Protein AF-A0A5J4VNR4-F1 (afdb_monomer_lite)

InterPro domains:
  IPR035938 Hemerythrin-like superfamily [G3DSA:1.20.120.50] (24-155)
  IPR035938 Hemerythrin-like superfamily [SSF47188] (28-152)

Organism: NCBI:txid222440

Sequence (228 aa):
MQGLSARSQKLIELLPVDENEKEMQMMPSMRTNYGKMDQMREHILDSGQDLIDAIKQHVERQQLVQAFQQIINITYHTFQEEEKEMDSKNYETEKKDAHKEQHLLLRQRLTSLGDHLRGVKGQSEAVKSVVKKILSKLFSKHFIDDDVAFAEEILEKIKKENLSKKENIIKQKRRDSIQVKDGDKKIPSLKGGHKQQQKGSDPKSGQQSSNKHIDSNENDNGEEKDGQ

Secondary structure (DSSP, 8-state):
--HHHHHHHHHHTTS---TTS-SS---GGG--S-HHHHHHHHHHHHHHHHHHHHHHTT--HHHHHHHHHHHHHHHHHHHHHHHHHHHHTT--HHHHHHHHHHHHHHHHHHHHHHHHHHSSSS--HHHHHHHHHHHHHHTHHHHHHHHHHHHHHHHHHHHHHHHHHHHHHHHHHHHHHHHTTSS---PPPP--------------------------------------

pLDDT: mean 74.96, std 22.15, range [29.41, 97.19]

Structure (mmCIF, N/CA/C/O backbone):
data_AF-A0A5J4VNR4-F1
#
_entry.id   AF-A0A5J4VNR4-F1
#
loop_
_atom_site.group_PDB
_atom_site.id
_atom_site.type_symbol
_atom_site.label_atom_id
_atom_site.label_alt_id
_atom_site.label_comp_id
_atom_site.label_asym_id
_atom_site.label_entity_id
_atom_site.label_seq_id
_atom_site.pdbx_PDB_ins_code
_atom_site.Cartn_x
_atom_site.Cartn_y
_atom_site.Cartn_z
_atom_site.occupancy
_atom_site.B_iso_or_equiv
_atom_site.auth_seq_id
_atom_site.auth_comp_id
_atom_site.auth_asym_id
_atom_site.auth_atom_id
_atom_site.pdbx_PDB_model_num
ATOM 1 N N . MET A 1 1 ? 11.157 -32.076 18.771 1.00 48.22 1 MET A N 1
ATOM 2 C CA . MET A 1 1 ? 11.739 -30.759 18.411 1.00 48.22 1 MET A CA 1
ATOM 3 C C . MET A 1 1 ? 10.744 -29.580 18.445 1.00 48.22 1 MET A C 1
ATOM 5 O O . MET A 1 1 ? 11.152 -28.471 18.142 1.00 48.22 1 MET A O 1
ATOM 9 N N . GLN A 1 2 ? 9.478 -29.738 18.867 1.00 52.28 2 GLN A N 1
ATOM 10 C CA . GLN A 1 2 ? 8.493 -28.631 18.875 1.00 52.28 2 GLN A CA 1
ATOM 11 C C . GLN A 1 2 ? 8.565 -27.693 20.104 1.00 52.28 2 GLN A C 1
ATOM 13 O O . GLN A 1 2 ? 8.029 -26.592 20.065 1.00 52.28 2 GLN A O 1
ATOM 18 N N . GLY A 1 3 ? 9.258 -28.075 21.185 1.00 54.25 3 GLY A N 1
ATOM 19 C CA . GLY A 1 3 ? 9.288 -27.291 22.434 1.00 54.25 3 GLY A CA 1
ATOM 20 C C . GLY A 1 3 ? 10.245 -26.090 22.454 1.00 54.25 3 GLY A C 1
ATOM 21 O O . GLY A 1 3 ? 10.060 -25.178 23.253 1.00 54.25 3 GLY A O 1
ATOM 22 N N . LEU A 1 4 ? 11.258 -26.061 21.580 1.00 50.62 4 LEU A N 1
ATOM 23 C CA . LEU A 1 4 ? 12.243 -24.968 21.543 1.00 50.62 4 LEU A CA 1
ATOM 24 C C . LEU A 1 4 ? 11.686 -23.705 20.866 1.00 50.62 4 LEU A C 1
ATOM 26 O O . LEU A 1 4 ? 11.959 -22.602 21.329 1.00 50.62 4 LEU A O 1
ATOM 30 N N . SER A 1 5 ? 10.849 -23.868 19.836 1.00 61.56 5 SER A N 1
ATOM 31 C CA . SER A 1 5 ? 10.235 -22.756 19.090 1.00 61.56 5 SER A CA 1
ATOM 32 C C . SER A 1 5 ? 9.176 -22.004 19.910 1.00 61.56 5 SER A C 1
ATOM 34 O O . SER A 1 5 ? 9.135 -20.777 19.900 1.00 61.56 5 SER A O 1
ATOM 36 N N . ALA A 1 6 ? 8.372 -22.718 20.706 1.00 58.91 6 ALA A N 1
ATOM 37 C CA . ALA A 1 6 ? 7.407 -22.084 21.607 1.00 58.91 6 ALA A CA 1
ATOM 38 C C . ALA A 1 6 ? 8.101 -21.320 22.751 1.00 58.91 6 ALA A C 1
ATOM 40 O O . ALA A 1 6 ? 7.652 -20.255 23.173 1.00 58.91 6 ALA A O 1
ATOM 41 N N . ARG A 1 7 ? 9.238 -21.838 23.239 1.00 57.12 7 ARG A N 1
ATOM 42 C CA . ARG A 1 7 ? 10.033 -21.183 24.284 1.00 57.12 7 ARG A CA 1
ATOM 43 C C . ARG A 1 7 ? 10.730 -19.922 23.770 1.00 57.12 7 ARG A C 1
ATOM 45 O O . ARG A 1 7 ? 10.797 -18.949 24.512 1.00 57.12 7 ARG A O 1
ATOM 52 N N . SER A 1 8 ? 11.201 -19.913 22.518 1.00 61.41 8 SER A N 1
ATOM 53 C CA . SER A 1 8 ? 11.793 -18.716 21.908 1.00 61.41 8 SER A CA 1
ATOM 54 C C . SER A 1 8 ? 10.756 -17.620 21.656 1.00 61.41 8 SER A C 1
ATOM 56 O O . SER A 1 8 ? 11.053 -16.456 21.889 1.00 61.41 8 SER A O 1
ATOM 58 N N . GLN A 1 9 ? 9.525 -17.970 21.263 1.00 61.06 9 GLN A N 1
ATOM 59 C CA . GLN A 1 9 ? 8.429 -16.998 21.129 1.00 61.06 9 GLN A CA 1
ATOM 60 C C . GLN A 1 9 ? 8.086 -16.341 22.470 1.00 61.06 9 GLN A C 1
ATOM 62 O O . GLN A 1 9 ? 7.987 -15.122 22.550 1.00 61.06 9 GLN A O 1
ATOM 67 N N . LYS A 1 10 ? 8.021 -17.134 23.545 1.00 64.56 10 LYS A N 1
ATOM 68 C CA . LYS A 1 10 ? 7.769 -16.621 24.898 1.00 64.56 10 LYS A CA 1
ATOM 69 C C . LYS A 1 10 ? 8.900 -15.730 25.431 1.00 64.56 10 LYS A C 1
ATOM 71 O O . LYS A 1 10 ? 8.656 -14.865 26.256 1.00 64.56 10 LYS A O 1
ATOM 76 N N . LEU A 1 11 ? 10.135 -15.935 24.967 1.00 59.25 11 LEU A N 1
ATOM 77 C CA . LEU A 1 11 ? 11.283 -15.069 25.270 1.00 59.25 11 LEU A CA 1
ATOM 78 C C . LEU A 1 11 ? 11.216 -13.729 24.525 1.00 59.25 11 LEU A C 1
ATOM 80 O O . LEU A 1 11 ? 11.602 -12.717 25.097 1.00 59.25 11 LEU A O 1
ATOM 84 N N . ILE A 1 12 ? 10.691 -13.712 23.296 1.00 62.56 12 ILE A N 1
ATOM 85 C CA . ILE A 1 12 ? 10.431 -12.473 22.544 1.00 62.56 12 ILE A CA 1
ATOM 86 C C . ILE A 1 12 ? 9.328 -11.652 23.229 1.00 62.56 12 ILE A C 1
ATOM 88 O O . ILE A 1 12 ? 9.455 -10.441 23.338 1.00 62.56 12 ILE A O 1
ATOM 92 N N . GLU A 1 13 ? 8.290 -12.303 23.761 1.00 59.47 13 GLU A N 1
ATOM 93 C CA . GLU A 1 13 ? 7.220 -11.642 24.533 1.00 59.47 13 GLU A CA 1
ATOM 94 C C . GLU A 1 13 ? 7.691 -11.053 25.878 1.00 59.47 13 GLU A C 1
ATOM 96 O O . GLU A 1 13 ? 6.995 -10.222 26.454 1.00 59.47 13 GLU A O 1
ATOM 101 N N . LEU A 1 14 ? 8.848 -11.492 26.390 1.00 65.56 14 LEU A N 1
ATOM 102 C CA . LEU A 1 14 ? 9.455 -11.007 27.637 1.00 65.56 14 LEU A CA 1
ATOM 103 C C . LEU A 1 14 ? 10.490 -9.901 27.411 1.00 65.56 14 LEU A C 1
ATOM 105 O O . LEU A 1 14 ? 11.036 -9.377 28.386 1.00 65.56 14 LEU A O 1
ATOM 109 N N . LEU A 1 15 ? 10.790 -9.560 26.155 1.00 63.03 15 LEU A N 1
ATOM 110 C CA . LEU A 1 15 ? 11.576 -8.369 25.878 1.00 63.03 15 LEU A CA 1
ATOM 111 C C . LEU A 1 15 ? 10.739 -7.147 26.274 1.00 63.03 15 LEU A C 1
ATOM 113 O O . LEU A 1 15 ? 9.538 -7.128 25.992 1.00 63.03 15 LEU A O 1
ATOM 117 N N . PRO A 1 16 ? 11.337 -6.142 26.937 1.00 53.03 16 PRO A N 1
ATOM 118 C CA . PRO A 1 16 ? 10.655 -4.878 27.152 1.00 53.03 16 PRO A CA 1
ATOM 119 C C . PRO A 1 16 ? 10.237 -4.352 25.779 1.00 53.03 16 PRO A C 1
ATOM 121 O O . PRO A 1 16 ? 11.088 -4.070 24.937 1.00 53.03 16 PRO A O 1
ATOM 124 N N . VAL A 1 17 ? 8.927 -4.314 25.534 1.00 57.44 17 VAL A N 1
ATOM 125 C CA . VAL A 1 17 ? 8.375 -3.717 24.323 1.00 57.44 17 VAL A CA 1
ATOM 126 C C . VAL A 1 17 ? 8.648 -2.233 24.462 1.00 57.44 17 VAL A C 1
ATOM 128 O O . VAL A 1 17 ? 8.090 -1.587 25.347 1.00 57.44 17 VAL A O 1
ATOM 131 N N . ASP A 1 18 ? 9.563 -1.720 23.649 1.00 58.09 18 ASP A N 1
ATOM 132 C CA . ASP A 1 18 ? 9.794 -0.288 23.585 1.00 58.09 18 ASP A CA 1
ATOM 133 C C . ASP A 1 18 ? 8.506 0.331 23.031 1.00 58.09 18 ASP A C 1
ATOM 135 O O . ASP A 1 18 ? 8.156 0.134 21.868 1.00 58.09 18 ASP A O 1
ATOM 139 N N . GLU A 1 19 ? 7.729 1.009 23.882 1.00 58.09 19 GLU A N 1
ATOM 140 C CA . GLU A 1 19 ? 6.441 1.600 23.486 1.00 58.09 19 GLU A CA 1
ATOM 141 C C . GLU A 1 19 ? 6.602 2.630 22.352 1.00 58.09 19 GLU A C 1
ATOM 143 O O . GLU A 1 19 ? 5.632 2.931 21.645 1.00 58.09 19 GLU A O 1
ATOM 148 N N . ASN A 1 20 ? 7.840 3.100 22.150 1.00 61.06 20 ASN A N 1
ATOM 149 C CA . ASN A 1 20 ? 8.262 4.029 21.108 1.00 61.06 20 ASN A CA 1
ATOM 150 C C . ASN A 1 20 ? 8.632 3.354 19.775 1.00 61.06 20 ASN A C 1
ATOM 152 O O . ASN A 1 20 ? 8.928 4.059 18.806 1.00 61.06 20 ASN A O 1
ATOM 156 N N . GLU A 1 21 ? 8.648 2.021 19.687 1.00 71.69 21 GLU A N 1
ATOM 157 C CA . GLU A 1 21 ? 8.947 1.339 18.429 1.00 71.69 21 GLU A CA 1
ATOM 158 C C . GLU A 1 21 ? 7.774 1.495 17.447 1.00 71.69 21 GLU A C 1
ATOM 160 O O . GLU A 1 21 ? 6.613 1.203 17.762 1.00 71.69 21 GLU A O 1
ATOM 165 N N . LYS A 1 22 ? 8.080 1.965 16.229 1.00 82.44 22 LYS A N 1
ATOM 166 C CA . LYS A 1 22 ? 7.099 2.026 15.141 1.00 82.44 22 LYS A CA 1
ATOM 167 C C . LYS A 1 22 ? 6.642 0.608 14.800 1.00 82.44 22 LYS A C 1
ATOM 169 O O . LYS A 1 22 ? 7.439 -0.231 14.385 1.00 82.44 22 LYS A O 1
ATOM 174 N N . GLU A 1 23 ? 5.342 0.359 14.928 1.00 85.69 23 GLU A N 1
ATOM 175 C CA . GLU A 1 23 ? 4.720 -0.926 14.590 1.00 85.69 23 GLU A CA 1
ATOM 176 C C . GLU A 1 23 ? 4.576 -1.103 13.071 1.00 85.69 23 GLU A C 1
ATOM 178 O O . GLU A 1 23 ? 4.556 -2.229 12.570 1.00 85.69 23 GLU A O 1
ATOM 183 N N . MET A 1 24 ? 4.490 0.007 12.335 1.00 91.12 24 MET A N 1
ATOM 184 C CA . MET A 1 24 ? 4.484 0.062 10.880 1.00 91.12 24 MET A CA 1
ATOM 185 C C . MET A 1 24 ? 5.631 0.941 10.399 1.00 91.12 24 MET A C 1
ATOM 187 O O . MET A 1 24 ? 5.622 2.159 10.545 1.00 91.12 24 MET A O 1
ATOM 191 N N . GLN A 1 25 ? 6.635 0.304 9.809 1.00 91.44 25 GLN A N 1
ATOM 192 C CA . GLN A 1 25 ? 7.758 0.986 9.184 1.00 91.44 25 GLN A CA 1
ATOM 193 C C . GLN A 1 25 ? 8.276 0.179 8.002 1.00 91.44 25 GLN A C 1
ATOM 195 O O . GLN A 1 25 ? 8.169 -1.050 7.964 1.00 91.44 25 GLN A O 1
ATOM 200 N N . MET A 1 26 ? 8.836 0.884 7.024 1.00 91.88 26 MET A N 1
ATOM 201 C CA . MET A 1 26 ? 9.389 0.258 5.833 1.00 91.88 26 MET A CA 1
ATOM 202 C C . MET A 1 26 ? 10.649 -0.536 6.187 1.00 91.88 26 MET A C 1
ATOM 204 O O . MET A 1 26 ? 11.684 0.036 6.535 1.00 91.88 26 MET A O 1
ATOM 208 N N . MET A 1 27 ? 10.572 -1.860 6.056 1.00 90.69 27 MET A N 1
ATOM 209 C CA . MET A 1 27 ? 11.696 -2.755 6.330 1.00 90.69 27 MET A CA 1
ATOM 210 C C . MET A 1 27 ? 12.660 -2.820 5.137 1.00 90.69 27 MET A C 1
ATOM 212 O O . MET A 1 27 ? 12.225 -2.692 3.992 1.00 90.69 27 MET A O 1
ATOM 216 N N . PRO A 1 28 ? 13.958 -3.112 5.352 1.00 90.44 28 PRO A N 1
ATOM 217 C CA . PRO A 1 28 ? 14.909 -3.298 4.254 1.00 90.44 28 PRO A CA 1
ATOM 218 C C . PRO A 1 28 ? 14.474 -4.360 3.235 1.00 90.44 28 PRO A C 1
ATOM 220 O O . PRO A 1 28 ? 14.682 -4.178 2.043 1.00 90.44 28 PRO A O 1
ATOM 223 N N . SER A 1 29 ? 13.818 -5.433 3.685 1.00 90.12 29 SER A N 1
ATOM 224 C CA . SER A 1 29 ? 13.315 -6.511 2.822 1.00 90.12 29 SER A CA 1
ATOM 225 C C . SER A 1 29 ? 12.125 -6.118 1.943 1.00 90.12 29 SER A C 1
ATOM 227 O O . SER A 1 29 ? 11.786 -6.858 1.033 1.00 90.12 29 SER A O 1
ATOM 229 N N . MET A 1 30 ? 11.472 -4.988 2.227 1.00 91.56 30 MET A N 1
ATOM 230 C CA . MET A 1 30 ? 10.366 -4.454 1.422 1.00 91.56 30 MET A CA 1
ATOM 231 C C . MET A 1 30 ? 10.865 -3.469 0.356 1.00 91.56 30 MET A C 1
ATOM 233 O O . MET A 1 30 ? 10.103 -3.054 -0.516 1.00 91.56 30 MET A O 1
ATOM 237 N N . ARG A 1 31 ? 12.138 -3.053 0.422 1.00 93.12 31 ARG A N 1
ATOM 238 C CA . ARG A 1 31 ? 12.718 -2.082 -0.510 1.00 93.12 31 ARG A CA 1
ATOM 239 C C . ARG A 1 31 ? 12.893 -2.715 -1.879 1.00 93.12 31 ARG A C 1
ATOM 241 O O . ARG A 1 31 ? 13.567 -3.728 -2.030 1.00 93.12 31 ARG A O 1
ATOM 248 N N . THR A 1 32 ? 12.344 -2.054 -2.886 1.00 89.88 32 THR A N 1
ATOM 249 C CA . THR A 1 32 ? 12.429 -2.503 -4.281 1.00 89.88 32 THR A CA 1
ATOM 250 C C . THR A 1 32 ? 13.641 -1.936 -5.012 1.00 89.88 32 THR A C 1
ATOM 252 O O . THR A 1 32 ? 13.943 -2.349 -6.129 1.00 89.88 32 THR A O 1
ATOM 255 N N . ASN A 1 33 ? 14.331 -0.957 -4.411 1.00 88.00 33 ASN A N 1
ATOM 256 C CA . ASN A 1 33 ? 15.315 -0.099 -5.081 1.00 88.00 33 ASN A CA 1
ATOM 257 C C . ASN A 1 33 ? 14.724 0.694 -6.257 1.00 88.00 33 ASN A C 1
ATOM 259 O O . ASN A 1 33 ? 15.461 1.291 -7.050 1.00 88.00 33 ASN A O 1
ATOM 263 N N . TYR A 1 34 ? 13.396 0.731 -6.359 1.00 89.25 34 TYR A N 1
ATOM 264 C CA . TYR A 1 34 ? 12.672 1.569 -7.286 1.00 89.25 34 TYR A CA 1
ATOM 265 C C . TYR A 1 34 ? 12.029 2.716 -6.506 1.00 89.25 34 TYR A C 1
ATOM 267 O O . TYR A 1 34 ? 10.948 2.594 -5.936 1.00 89.25 34 TYR A O 1
ATOM 275 N N . GLY A 1 35 ? 12.743 3.848 -6.456 1.00 89.19 35 GLY A N 1
ATOM 276 C CA . GLY A 1 35 ? 12.469 4.935 -5.508 1.00 89.19 35 GLY A CA 1
ATOM 277 C C . GLY A 1 35 ? 11.031 5.458 -5.528 1.00 89.19 35 GLY A C 1
ATOM 278 O O . GLY A 1 35 ? 10.486 5.750 -4.471 1.00 89.19 35 GLY A O 1
ATOM 279 N N . LYS A 1 36 ? 10.390 5.507 -6.702 1.00 89.62 36 LYS A N 1
ATOM 280 C CA . LYS A 1 36 ? 8.985 5.918 -6.828 1.00 89.62 36 LYS A CA 1
ATOM 281 C C . LYS A 1 36 ? 8.045 4.983 -6.050 1.00 89.62 36 LYS A C 1
ATOM 283 O O . LYS A 1 36 ? 7.215 5.462 -5.287 1.00 89.62 36 LYS A O 1
ATOM 288 N N . MET A 1 37 ? 8.197 3.666 -6.205 1.00 89.88 37 MET A N 1
ATOM 289 C CA . MET A 1 37 ? 7.385 2.676 -5.482 1.00 89.88 37 MET A CA 1
ATOM 290 C C . MET A 1 37 ? 7.709 2.652 -3.989 1.00 89.88 37 MET A C 1
ATOM 292 O O . MET A 1 37 ? 6.807 2.549 -3.162 1.00 89.88 37 MET A O 1
ATOM 296 N N . ASP A 1 38 ? 8.985 2.773 -3.624 1.00 93.94 38 ASP A N 1
ATOM 297 C CA . ASP A 1 38 ? 9.389 2.815 -2.216 1.00 93.94 38 ASP A CA 1
ATOM 298 C C . ASP A 1 38 ? 8.751 4.010 -1.485 1.00 93.94 38 ASP A C 1
ATOM 300 O O . ASP A 1 38 ? 8.183 3.816 -0.414 1.00 9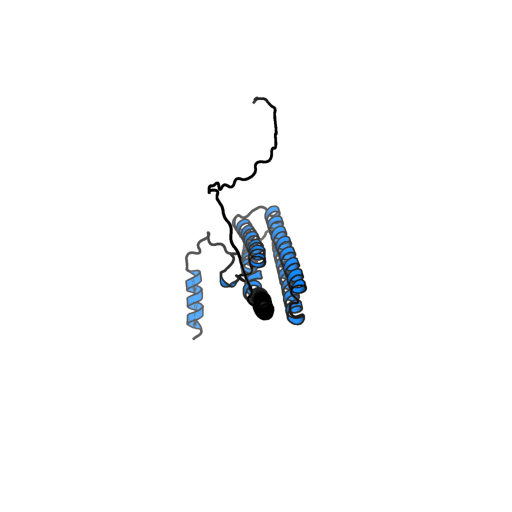3.94 38 ASP A O 1
ATOM 304 N N . GLN A 1 39 ? 8.749 5.202 -2.093 1.00 94.25 39 GLN A N 1
ATOM 305 C CA . GLN A 1 39 ? 8.127 6.409 -1.527 1.00 94.25 39 GLN A CA 1
ATOM 306 C C . GLN A 1 39 ? 6.614 6.257 -1.326 1.00 94.25 39 GLN A C 1
ATOM 308 O O . GLN A 1 39 ? 6.069 6.615 -0.284 1.00 94.25 39 GLN A O 1
ATOM 313 N N . MET A 1 40 ? 5.913 5.712 -2.322 1.00 93.56 40 MET A N 1
ATOM 314 C CA . MET A 1 40 ? 4.458 5.551 -2.250 1.00 93.56 40 MET A CA 1
ATOM 315 C C . MET A 1 40 ? 4.036 4.536 -1.182 1.00 93.56 40 MET A C 1
ATOM 317 O O . MET A 1 40 ? 2.984 4.687 -0.558 1.00 93.56 40 MET A O 1
ATOM 321 N N . ARG A 1 41 ? 4.865 3.516 -0.950 1.00 94.19 41 ARG A N 1
ATOM 322 C CA . ARG A 1 41 ? 4.632 2.489 0.068 1.00 94.19 41 ARG A CA 1
ATOM 323 C C . ARG A 1 41 ? 5.042 2.946 1.463 1.00 94.19 41 ARG A C 1
ATOM 325 O O . ARG A 1 41 ? 4.340 2.624 2.417 1.00 94.19 41 ARG A O 1
ATOM 332 N N . GLU A 1 42 ? 6.098 3.750 1.592 1.00 95.31 42 GLU A N 1
ATOM 333 C CA . GLU A 1 42 ? 6.404 4.459 2.843 1.00 95.31 42 GLU A CA 1
ATOM 334 C C . GLU A 1 42 ? 5.208 5.288 3.302 1.00 95.31 42 GLU A C 1
ATOM 336 O O . GLU A 1 42 ? 4.791 5.163 4.446 1.00 95.31 42 GLU A O 1
ATOM 341 N N . HIS A 1 43 ? 4.573 6.018 2.385 1.00 95.31 43 HIS A N 1
ATOM 342 C CA . HIS A 1 43 ? 3.409 6.836 2.710 1.00 95.31 43 HIS A CA 1
ATOM 343 C C . HIS A 1 43 ? 2.205 6.017 3.223 1.00 95.31 43 HIS A C 1
ATOM 345 O O . HIS A 1 43 ? 1.467 6.481 4.092 1.00 95.31 43 HIS A O 1
ATOM 351 N N . ILE A 1 44 ? 2.012 4.780 2.736 1.00 95.50 44 ILE A N 1
ATOM 352 C CA . ILE A 1 44 ? 1.015 3.851 3.303 1.00 95.50 44 ILE A CA 1
ATOM 353 C C . ILE A 1 44 ? 1.386 3.488 4.744 1.00 95.50 44 ILE A C 1
ATOM 355 O O . ILE A 1 44 ? 0.521 3.489 5.621 1.00 95.50 44 ILE A O 1
ATOM 359 N N . LEU A 1 45 ? 2.654 3.146 4.984 1.00 95.38 45 LEU A N 1
ATOM 360 C CA . LEU A 1 45 ? 3.126 2.696 6.293 1.00 95.38 45 LEU A CA 1
ATOM 361 C C . LEU A 1 45 ? 3.118 3.825 7.324 1.00 95.38 45 LEU A C 1
ATOM 363 O O . LEU A 1 45 ? 2.693 3.582 8.449 1.00 95.38 45 LEU A O 1
ATOM 367 N N . ASP A 1 46 ? 3.498 5.040 6.934 1.00 94.94 46 ASP A N 1
ATOM 368 C CA . ASP A 1 46 ? 3.445 6.225 7.791 1.00 94.94 46 ASP A CA 1
ATOM 369 C C . ASP A 1 46 ? 1.995 6.558 8.171 1.00 94.94 46 ASP A C 1
ATOM 371 O O . ASP A 1 46 ? 1.685 6.664 9.354 1.00 94.94 46 ASP A O 1
ATOM 375 N N . SER A 1 47 ? 1.067 6.582 7.205 1.00 95.06 47 SER A N 1
ATOM 376 C CA . SER A 1 47 ? -0.359 6.788 7.510 1.00 95.06 47 SER A CA 1
ATOM 377 C C . SER A 1 47 ? -0.952 5.657 8.367 1.00 95.06 47 SER A C 1
ATOM 379 O O . SER A 1 47 ? -1.832 5.889 9.200 1.00 95.06 47 SER A O 1
ATOM 381 N N . GLY A 1 48 ? -0.471 4.422 8.192 1.00 94.00 48 GLY A N 1
ATOM 382 C CA . GLY A 1 48 ? -0.825 3.299 9.057 1.00 94.00 48 GLY A CA 1
ATOM 383 C C . GLY A 1 48 ? -0.297 3.458 10.478 1.00 94.00 48 GLY A C 1
ATOM 384 O O . GLY A 1 48 ? -1.038 3.200 11.427 1.00 94.00 48 GLY A O 1
ATOM 385 N N . GLN A 1 49 ? 0.935 3.937 10.632 1.00 93.88 49 GLN A N 1
ATOM 386 C CA . GLN A 1 49 ? 1.526 4.241 11.930 1.00 93.88 49 GLN A CA 1
ATOM 387 C C . GLN A 1 49 ? 0.755 5.360 12.643 1.00 93.88 49 GLN A C 1
ATOM 389 O O . GLN A 1 49 ? 0.410 5.190 13.810 1.00 93.88 49 GLN A O 1
ATOM 394 N N . ASP A 1 50 ? 0.368 6.423 11.931 1.00 92.50 50 ASP A N 1
ATOM 395 C CA . ASP A 1 50 ? -0.450 7.512 12.483 1.00 92.50 50 ASP A CA 1
ATOM 396 C C . ASP A 1 50 ? -1.790 7.001 13.035 1.00 92.50 50 ASP A C 1
ATOM 398 O O . ASP A 1 50 ? -2.234 7.404 14.113 1.00 92.50 50 ASP A O 1
ATOM 402 N N . LEU A 1 51 ? -2.434 6.063 12.332 1.00 91.81 51 LEU A N 1
ATOM 403 C CA . LEU A 1 51 ? -3.656 5.419 12.813 1.00 91.81 51 LEU A CA 1
ATOM 404 C C . LEU A 1 51 ? -3.399 4.564 14.065 1.00 91.81 51 LEU A C 1
ATOM 406 O O . LEU A 1 51 ? -4.222 4.554 14.982 1.00 91.81 51 LEU A O 1
ATOM 410 N N . ILE A 1 52 ? -2.280 3.841 14.120 1.00 90.88 52 ILE A N 1
ATOM 411 C CA . ILE A 1 52 ? -1.893 3.062 15.302 1.00 90.88 52 ILE A CA 1
ATOM 412 C C . ILE A 1 52 ? -1.668 3.982 16.504 1.00 90.88 52 ILE A C 1
ATOM 414 O O . ILE A 1 52 ? -2.150 3.687 17.602 1.00 90.88 52 ILE A O 1
ATOM 418 N N . ASP A 1 53 ? -0.996 5.108 16.301 1.00 90.88 53 ASP A N 1
ATOM 419 C CA . ASP A 1 53 ? -0.714 6.070 17.361 1.00 90.88 53 ASP A CA 1
ATOM 420 C C . ASP A 1 53 ? -1.990 6.782 17.821 1.00 90.88 53 ASP A C 1
ATOM 422 O O . ASP A 1 53 ? -2.219 6.912 19.024 1.00 90.88 53 ASP A O 1
ATOM 426 N N . ALA A 1 54 ? -2.899 7.107 16.899 1.00 89.44 54 ALA A N 1
ATOM 427 C CA . ALA A 1 54 ? -4.240 7.591 17.221 1.00 89.44 54 ALA A CA 1
ATOM 428 C C . ALA A 1 54 ? -5.029 6.585 18.085 1.00 89.44 54 ALA A C 1
ATOM 430 O O . ALA A 1 54 ? -5.718 6.968 19.036 1.00 89.44 54 ALA A O 1
ATOM 431 N N . ILE A 1 55 ? -4.904 5.284 17.800 1.00 87.12 55 ILE A N 1
ATOM 432 C CA . ILE A 1 55 ? -5.507 4.222 18.617 1.00 87.12 55 ILE A CA 1
ATOM 433 C C . ILE A 1 55 ? -4.886 4.190 20.023 1.00 87.12 55 ILE A C 1
ATOM 435 O O . ILE A 1 55 ? -5.637 4.119 20.998 1.00 87.12 55 ILE A O 1
ATOM 439 N N . LYS A 1 56 ? -3.550 4.264 20.135 1.00 86.50 56 LYS A N 1
ATOM 440 C CA . LYS A 1 56 ? -2.818 4.266 21.420 1.00 86.50 56 LYS A CA 1
ATOM 441 C C . LYS A 1 56 ? -3.144 5.490 22.280 1.00 86.50 56 LYS A C 1
ATOM 443 O O . LYS A 1 56 ? -3.255 5.373 23.493 1.00 86.50 56 LYS A O 1
ATOM 448 N N . GLN A 1 57 ? -3.325 6.653 21.659 1.00 87.31 57 GLN A N 1
ATOM 449 C CA . GLN A 1 57 ? -3.653 7.910 22.339 1.00 87.31 57 GLN A CA 1
ATOM 450 C C . GLN A 1 57 ? -5.140 8.022 22.718 1.00 87.31 57 GLN A C 1
ATOM 452 O O . GLN A 1 57 ? -5.556 9.040 23.266 1.00 87.31 57 GLN A O 1
ATOM 457 N N . HIS A 1 58 ? -5.945 6.990 22.434 1.00 81.38 58 HIS A N 1
ATOM 458 C CA . HIS A 1 58 ? -7.390 6.966 22.670 1.00 81.38 58 HIS A CA 1
ATOM 459 C C . HIS A 1 58 ? -8.109 8.206 22.113 1.00 81.38 58 HIS A C 1
ATOM 461 O O . HIS A 1 58 ? -9.014 8.742 22.755 1.00 81.38 58 HIS A O 1
ATOM 467 N N . VAL A 1 59 ? -7.711 8.659 20.918 1.00 82.25 59 VAL A N 1
ATOM 468 C CA . VAL A 1 59 ? -8.295 9.862 20.317 1.00 82.25 59 VAL A CA 1
ATOM 469 C C . VAL A 1 59 ? -9.786 9.689 20.021 1.00 82.25 59 VAL A C 1
ATOM 471 O O . VAL A 1 59 ? -10.316 8.576 19.921 1.00 82.25 59 VAL A O 1
ATOM 474 N N . GLU A 1 60 ? -10.467 10.819 19.839 1.00 83.81 60 GLU A N 1
ATOM 475 C CA . GLU A 1 60 ? -11.891 10.863 19.526 1.00 83.81 60 GLU A CA 1
ATOM 476 C C . GLU A 1 60 ? -12.244 10.010 18.302 1.00 83.81 60 GLU A C 1
ATOM 478 O O . GLU A 1 60 ? -11.533 9.971 17.292 1.00 83.81 60 GLU A O 1
ATOM 483 N N . ARG A 1 61 ? -13.416 9.368 18.348 1.00 82.62 61 ARG A N 1
ATOM 484 C CA . ARG A 1 61 ? -13.869 8.440 17.296 1.00 82.62 61 ARG A CA 1
ATOM 485 C C . ARG A 1 61 ? -13.839 9.070 15.903 1.00 82.62 61 ARG A C 1
ATOM 487 O O . ARG A 1 61 ? -13.533 8.388 14.929 1.00 82.62 61 ARG A O 1
ATOM 494 N N . GLN A 1 62 ? -14.169 10.355 15.794 1.00 85.81 62 GLN A N 1
ATOM 495 C CA . GLN A 1 62 ? -14.163 11.064 14.516 1.00 85.81 62 GLN A CA 1
ATOM 496 C C . GLN A 1 62 ? -12.751 11.175 13.925 1.00 85.81 62 GLN A C 1
ATOM 498 O O . GLN A 1 62 ? -12.590 10.985 12.721 1.00 85.81 62 GLN A O 1
ATOM 503 N N . GLN A 1 63 ? -11.738 11.408 14.763 1.00 88.31 63 GLN A N 1
ATOM 504 C CA . GLN A 1 63 ? -10.339 11.478 14.338 1.00 88.31 63 GLN A CA 1
ATOM 505 C C . GLN A 1 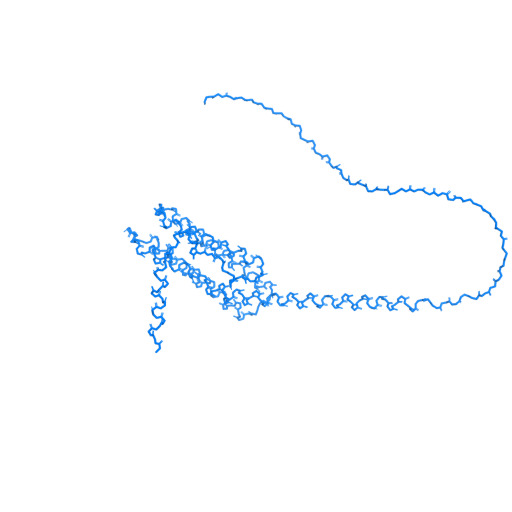63 ? -9.833 10.099 13.895 1.00 88.31 63 GLN A C 1
ATOM 507 O O . GLN A 1 63 ? -9.222 9.988 12.836 1.00 88.31 63 GLN A O 1
ATOM 512 N N . LEU A 1 64 ? -10.196 9.027 14.615 1.00 87.81 64 LEU A N 1
ATOM 513 C CA . LEU A 1 64 ? -9.899 7.649 14.190 1.00 87.81 64 LEU A CA 1
ATOM 514 C C . LEU A 1 64 ? -10.492 7.322 12.817 1.00 87.81 64 LEU A C 1
ATOM 516 O O . LEU A 1 64 ? -9.826 6.729 11.971 1.00 87.81 64 LEU A O 1
ATOM 520 N N . VAL A 1 65 ? -11.746 7.713 12.575 1.00 87.56 65 VAL A N 1
ATOM 521 C CA . VAL A 1 65 ? -12.404 7.485 11.280 1.00 87.56 65 VAL A CA 1
ATOM 522 C C . VAL A 1 65 ? -11.724 8.280 10.163 1.00 87.56 65 VAL A C 1
ATOM 524 O O . VAL A 1 65 ? -11.598 7.760 9.054 1.00 87.56 65 VAL A O 1
ATOM 527 N N . GLN A 1 66 ? -11.266 9.503 10.441 1.00 91.00 66 GLN A N 1
ATOM 528 C CA . GLN A 1 66 ? -10.516 10.317 9.481 1.00 91.00 66 GLN A CA 1
ATOM 529 C C . GLN A 1 66 ? -9.152 9.702 9.152 1.00 91.00 66 GLN A C 1
ATOM 531 O O . GLN A 1 66 ? -8.863 9.517 7.970 1.00 91.00 66 GLN A O 1
ATOM 536 N N . ALA A 1 67 ? -8.370 9.305 10.160 1.00 91.69 67 ALA A N 1
ATOM 537 C CA . ALA A 1 67 ? -7.099 8.600 9.970 1.00 91.69 67 ALA A CA 1
ATOM 538 C C . ALA A 1 67 ? -7.295 7.304 9.163 1.00 91.69 67 ALA A C 1
ATOM 540 O O . ALA A 1 67 ? -6.554 7.014 8.225 1.00 91.69 67 ALA A O 1
ATOM 541 N N . PHE A 1 68 ? -8.378 6.567 9.436 1.00 91.94 68 PHE A N 1
ATOM 542 C CA . PHE A 1 68 ? -8.727 5.380 8.659 1.00 91.94 68 PHE A CA 1
ATOM 543 C C . PHE A 1 68 ? -9.061 5.693 7.192 1.00 91.94 68 PHE A C 1
ATOM 545 O O . PHE A 1 68 ? -8.716 4.947 6.276 1.00 91.94 68 PHE A O 1
ATOM 552 N N . GLN A 1 69 ? -9.763 6.795 6.941 1.00 92.56 69 GLN A N 1
ATOM 553 C CA . GLN A 1 69 ? -10.094 7.192 5.577 1.00 92.56 69 GLN A CA 1
ATOM 554 C C . GLN A 1 69 ? -8.848 7.628 4.797 1.00 92.56 69 GLN A C 1
ATOM 556 O O . GLN A 1 69 ? -8.758 7.357 3.599 1.00 92.56 69 GLN A O 1
ATOM 561 N N . GLN A 1 70 ? -7.882 8.262 5.468 1.00 94.44 70 GLN A N 1
ATOM 562 C CA . GLN A 1 70 ? -6.605 8.641 4.865 1.00 94.44 70 GLN A CA 1
ATOM 563 C C . GLN A 1 70 ? -5.845 7.413 4.359 1.00 94.44 70 GLN A C 1
ATOM 565 O O . GLN A 1 70 ? -5.516 7.370 3.172 1.00 94.44 70 GLN A O 1
ATOM 570 N N . ILE A 1 71 ? -5.671 6.377 5.188 1.00 95.12 71 ILE A N 1
ATOM 571 C CA . ILE A 1 71 ? -4.979 5.155 4.754 1.00 95.12 71 ILE A CA 1
ATOM 572 C C . ILE A 1 71 ? -5.706 4.448 3.602 1.00 95.12 71 ILE A C 1
ATOM 574 O O . ILE A 1 71 ? -5.046 3.988 2.669 1.00 95.12 71 ILE A O 1
ATOM 578 N N . ILE A 1 72 ? -7.048 4.405 3.595 1.00 94.75 72 ILE A N 1
ATOM 579 C CA . ILE A 1 72 ? -7.811 3.853 2.458 1.00 94.75 72 ILE A CA 1
ATOM 580 C C . ILE A 1 72 ? -7.476 4.610 1.170 1.00 94.75 72 ILE A C 1
ATOM 582 O O . ILE A 1 72 ? -7.182 3.989 0.146 1.00 94.75 72 ILE A O 1
ATOM 586 N N . ASN A 1 73 ? -7.533 5.941 1.215 1.00 95.62 73 ASN A N 1
ATOM 587 C CA . ASN A 1 73 ? -7.340 6.781 0.037 1.00 95.62 73 ASN A CA 1
ATOM 588 C C . ASN A 1 73 ? -5.910 6.661 -0.505 1.00 95.62 73 ASN A C 1
ATOM 590 O O . ASN A 1 73 ? -5.726 6.512 -1.713 1.00 95.62 73 ASN A O 1
ATOM 594 N N . ILE A 1 74 ? -4.915 6.676 0.386 1.00 96.12 74 ILE A N 1
ATOM 595 C CA . ILE A 1 74 ? -3.503 6.512 0.025 1.00 96.12 74 ILE A CA 1
ATOM 596 C C . ILE A 1 74 ? -3.277 5.131 -0.591 1.00 96.12 74 ILE A C 1
ATOM 598 O O . ILE A 1 74 ? -2.715 5.040 -1.676 1.00 96.12 74 ILE A O 1
ATOM 602 N N . THR A 1 75 ? -3.775 4.070 0.050 1.00 96.81 75 THR A N 1
ATOM 603 C CA . THR A 1 75 ? -3.642 2.692 -0.451 1.00 96.81 75 THR A CA 1
ATOM 604 C C . THR A 1 75 ? -4.248 2.551 -1.845 1.00 96.81 75 THR A C 1
ATOM 606 O O . THR A 1 75 ? -3.630 1.988 -2.744 1.00 96.81 75 THR A O 1
ATOM 609 N N . TYR A 1 76 ? -5.449 3.099 -2.048 1.0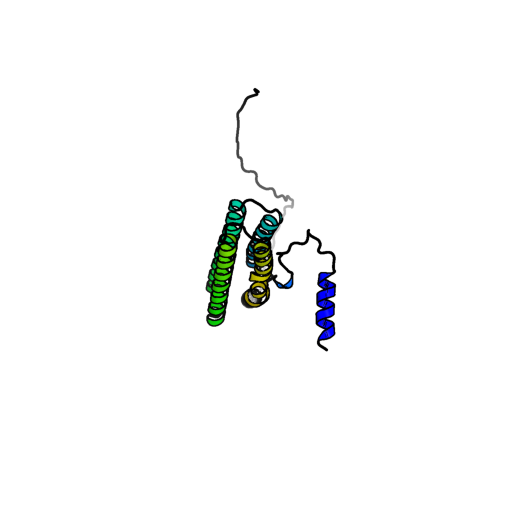0 96.38 76 TYR A N 1
ATOM 610 C CA . TYR A 1 76 ? -6.111 3.080 -3.347 1.00 96.38 76 TYR A CA 1
ATOM 611 C C . TYR A 1 76 ? -5.286 3.787 -4.423 1.00 96.38 76 TYR A C 1
ATOM 613 O O . TYR A 1 76 ? -5.053 3.212 -5.483 1.00 96.38 76 TYR A O 1
ATOM 621 N N . HIS A 1 77 ? -4.829 5.009 -4.146 1.00 96.19 77 HIS A N 1
ATOM 622 C CA . HIS A 1 77 ? -4.025 5.772 -5.094 1.00 96.19 77 HIS A CA 1
ATOM 623 C C . HIS A 1 77 ? -2.705 5.060 -5.415 1.00 96.19 77 HIS A C 1
ATOM 625 O O . HIS A 1 77 ? -2.317 4.986 -6.579 1.00 96.19 77 HIS A O 1
ATOM 631 N N . THR A 1 78 ? -2.034 4.503 -4.403 1.00 95.50 78 THR A N 1
ATOM 632 C CA . THR A 1 78 ? -0.775 3.781 -4.597 1.00 95.50 78 THR A CA 1
ATOM 633 C C . THR A 1 78 ? -0.948 2.588 -5.524 1.00 95.50 78 THR A C 1
ATOM 635 O O . THR A 1 78 ? -0.241 2.494 -6.524 1.00 95.50 78 THR A O 1
ATOM 638 N N . PHE A 1 79 ? -1.952 1.750 -5.266 1.00 96.81 79 PHE A N 1
ATOM 639 C CA . PHE A 1 79 ? -2.249 0.601 -6.119 1.00 96.81 79 PHE A CA 1
ATOM 640 C C . PHE A 1 79 ? -2.652 1.012 -7.535 1.00 96.81 79 PHE A C 1
ATOM 642 O O . PHE A 1 79 ? -2.208 0.394 -8.495 1.00 96.81 79 PHE A O 1
ATOM 649 N N . GLN A 1 80 ? -3.422 2.090 -7.709 1.00 96.19 80 GLN A N 1
ATOM 650 C CA . GLN A 1 80 ? -3.759 2.573 -9.052 1.00 96.19 80 GLN A CA 1
ATOM 651 C C . GLN A 1 80 ? -2.538 3.015 -9.859 1.00 96.19 80 GLN A C 1
ATOM 653 O O . GLN A 1 80 ? -2.464 2.745 -11.057 1.00 96.19 80 GLN A O 1
ATOM 658 N N . GLU A 1 81 ? -1.598 3.720 -9.237 1.00 95.06 81 GLU A N 1
ATOM 659 C CA . GLU A 1 81 ? -0.383 4.143 -9.931 1.00 95.06 81 GLU A CA 1
ATOM 660 C C . GLU A 1 81 ? 0.550 2.974 -10.235 1.00 95.06 81 GLU A C 1
ATOM 662 O O . GLU A 1 81 ? 1.143 2.936 -11.313 1.00 95.06 81 GLU A O 1
ATOM 667 N N . GLU A 1 82 ? 0.633 1.996 -9.338 1.00 94.00 82 GLU A N 1
ATOM 668 C CA . GLU A 1 82 ? 1.371 0.761 -9.584 1.00 94.00 82 GLU A CA 1
ATOM 669 C C . GLU A 1 82 ? 0.756 -0.042 -10.735 1.00 94.00 82 GLU A C 1
ATOM 671 O O . GLU A 1 82 ? 1.462 -0.494 -11.631 1.00 94.00 82 GLU A O 1
ATOM 676 N N . GLU A 1 83 ? -0.571 -0.131 -10.800 1.00 94.69 83 GLU A N 1
ATOM 677 C CA . GLU A 1 83 ? -1.283 -0.777 -11.903 1.00 94.69 83 GLU A CA 1
ATOM 678 C C . GLU A 1 83 ? -1.059 -0.079 -13.247 1.00 94.69 83 GLU A C 1
ATOM 680 O O . GLU A 1 83 ? -0.791 -0.747 -14.250 1.00 94.69 83 GLU A O 1
ATOM 685 N N . LYS A 1 84 ? -1.100 1.260 -13.275 1.00 94.38 84 LYS A N 1
ATOM 686 C CA . LYS A 1 84 ? -0.746 2.041 -14.473 1.00 94.38 84 LYS A CA 1
ATOM 687 C C . LYS A 1 84 ? 0.697 1.795 -14.890 1.00 94.38 84 LYS A C 1
ATOM 689 O O . LYS A 1 84 ? 1.006 1.773 -16.085 1.00 94.38 84 LYS A O 1
ATOM 694 N N . GLU A 1 85 ? 1.590 1.634 -13.923 1.00 91.81 85 GLU A N 1
ATOM 695 C CA . GLU A 1 85 ? 2.991 1.351 -14.176 1.00 91.81 85 GLU A CA 1
ATOM 696 C C . GLU A 1 85 ? 3.203 -0.073 -14.707 1.00 91.81 85 GLU A C 1
ATOM 698 O O . GLU A 1 85 ? 3.906 -0.236 -15.707 1.00 91.81 85 GLU A O 1
ATOM 703 N N . MET A 1 86 ? 2.520 -1.074 -14.143 1.00 91.94 86 MET A N 1
ATOM 704 C CA . MET A 1 86 ? 2.473 -2.444 -14.669 1.00 91.94 86 MET A CA 1
ATOM 705 C C . MET A 1 86 ? 2.027 -2.463 -16.135 1.00 91.94 86 MET A C 1
ATOM 707 O O . MET A 1 86 ? 2.659 -3.115 -16.972 1.00 91.94 86 MET A O 1
ATOM 711 N N . ASP A 1 87 ? 0.975 -1.707 -16.460 1.00 91.06 87 ASP A N 1
ATOM 712 C CA . ASP A 1 87 ? 0.469 -1.578 -17.827 1.00 91.06 87 ASP A CA 1
ATOM 713 C C . ASP A 1 87 ? 1.487 -0.859 -18.738 1.00 91.06 87 ASP A C 1
ATOM 715 O O . ASP A 1 87 ? 1.782 -1.327 -19.838 1.00 91.06 87 ASP A O 1
ATOM 719 N N . SER A 1 88 ? 2.117 0.220 -18.262 1.00 91.50 88 SER A N 1
ATOM 720 C CA . SER A 1 88 ? 3.101 1.001 -19.032 1.00 91.50 88 SER A CA 1
ATOM 721 C C . SER A 1 88 ? 4.414 0.256 -19.299 1.00 91.50 88 SER A C 1
ATOM 723 O O . SER A 1 88 ? 5.112 0.546 -20.272 1.00 91.50 88 SER A O 1
ATOM 725 N N . LYS A 1 89 ? 4.790 -0.679 -18.421 1.00 88.12 89 LYS A N 1
ATOM 726 C CA . LYS A 1 89 ? 6.032 -1.462 -18.513 1.00 88.12 89 LYS A CA 1
ATOM 727 C C . LYS A 1 89 ? 5.841 -2.824 -19.178 1.00 88.12 89 LYS A C 1
ATOM 729 O O . LYS A 1 89 ? 6.791 -3.611 -19.202 1.00 88.12 89 LYS A O 1
ATOM 734 N N . ASN A 1 90 ? 4.655 -3.091 -19.736 1.00 86.31 90 ASN A N 1
ATOM 735 C CA . ASN A 1 90 ? 4.293 -4.381 -20.324 1.00 86.31 90 ASN A CA 1
ATOM 736 C C . ASN A 1 90 ? 4.653 -5.535 -19.375 1.00 86.31 90 ASN A C 1
ATOM 738 O O . ASN A 1 90 ? 5.415 -6.446 -19.725 1.00 86.31 90 ASN A O 1
ATOM 742 N N . TYR A 1 91 ? 4.192 -5.433 -18.127 1.00 88.75 91 TYR A N 1
ATOM 743 C CA . TYR A 1 91 ? 4.297 -6.528 -17.173 1.00 88.75 91 TYR A CA 1
ATOM 744 C C . TYR A 1 91 ? 3.474 -7.725 -17.663 1.00 88.75 91 TYR A C 1
ATOM 746 O O . TYR A 1 91 ? 2.453 -7.555 -18.337 1.00 88.75 91 TYR A O 1
ATOM 754 N N . GLU A 1 92 ? 3.957 -8.933 -17.381 1.00 90.50 92 GLU A N 1
ATOM 755 C CA . GLU A 1 92 ? 3.327 -10.169 -17.844 1.00 90.50 92 GLU A CA 1
ATOM 756 C C . GLU A 1 92 ? 1.860 -10.230 -17.401 1.00 90.50 92 GLU A C 1
ATOM 758 O O . GLU A 1 92 ? 1.552 -9.995 -16.235 1.00 90.50 92 GLU A O 1
ATOM 763 N N . THR A 1 93 ? 0.946 -10.514 -18.335 1.00 89.50 93 THR A N 1
ATOM 764 C CA . THR A 1 93 ? -0.499 -10.356 -18.103 1.00 89.50 93 THR A CA 1
ATOM 765 C C . THR A 1 93 ? -1.002 -11.212 -16.945 1.00 89.50 93 THR A C 1
ATOM 767 O O . THR A 1 93 ? -1.695 -10.691 -16.081 1.00 89.50 93 THR A O 1
ATOM 770 N N . GLU A 1 94 ? -0.590 -12.479 -16.869 1.00 91.38 94 GLU A N 1
ATOM 771 C CA . GLU A 1 94 ? -1.009 -13.378 -15.786 1.00 91.38 94 GLU A CA 1
ATOM 772 C C . GLU A 1 94 ? -0.522 -12.895 -14.413 1.00 91.38 94 GLU A C 1
ATOM 774 O O . GLU A 1 94 ? -1.299 -12.844 -13.460 1.00 91.38 94 GLU A O 1
ATOM 779 N N . LYS A 1 95 ? 0.746 -12.468 -14.315 1.00 92.06 95 LYS A N 1
ATOM 780 C CA . LYS A 1 95 ? 1.301 -11.919 -13.069 1.00 92.06 95 LYS A CA 1
ATOM 781 C C . LYS A 1 95 ? 0.617 -10.616 -12.674 1.00 92.06 95 LYS A C 1
ATOM 783 O O . LYS A 1 95 ? 0.280 -10.428 -11.511 1.00 92.06 95 LYS A O 1
ATOM 788 N N . LYS A 1 96 ? 0.377 -9.736 -13.646 1.00 92.31 96 LYS A N 1
ATOM 789 C CA . LYS A 1 96 ? -0.325 -8.467 -13.446 1.00 92.31 96 LYS A CA 1
ATOM 790 C C . LYS A 1 96 ? -1.729 -8.686 -12.896 1.00 92.31 96 LYS A C 1
ATOM 792 O O . LYS A 1 96 ? -2.130 -7.991 -11.967 1.00 92.31 96 LYS A O 1
ATOM 797 N N . ASP A 1 97 ? -2.479 -9.618 -13.472 1.00 93.81 97 ASP A N 1
ATOM 798 C CA . ASP A 1 97 ? -3.855 -9.878 -13.057 1.00 93.81 97 ASP A CA 1
ATOM 799 C C . ASP A 1 97 ? -3.894 -10.471 -11.640 1.00 93.81 97 ASP A C 1
ATOM 801 O O . ASP A 1 97 ? -4.694 -10.026 -10.815 1.00 93.81 97 ASP A O 1
ATOM 805 N N . ALA A 1 98 ? -2.958 -11.369 -11.311 1.00 95.00 98 ALA A N 1
ATOM 806 C CA . ALA A 1 98 ? -2.787 -11.878 -9.950 1.00 95.00 98 ALA A CA 1
ATOM 807 C C . ALA A 1 98 ? -2.404 -10.769 -8.945 1.00 95.00 98 ALA A C 1
ATOM 809 O O . ALA A 1 98 ? -2.956 -10.711 -7.844 1.00 95.00 98 ALA A O 1
ATOM 810 N N . HIS A 1 99 ? -1.508 -9.850 -9.324 1.00 95.50 99 HIS A N 1
ATOM 811 C CA . HIS A 1 99 ? -1.101 -8.701 -8.499 1.00 95.50 99 HIS A CA 1
ATOM 812 C C . HIS A 1 99 ? -2.282 -7.746 -8.253 1.00 95.50 99 HIS A C 1
ATOM 814 O O . HIS A 1 99 ? -2.554 -7.357 -7.115 1.00 95.50 99 HIS A O 1
ATOM 820 N N . LYS A 1 100 ? -3.068 -7.449 -9.297 1.00 95.31 100 LYS A N 1
ATOM 821 C CA . LYS A 1 100 ? -4.312 -6.659 -9.210 1.00 95.31 100 LYS A CA 1
ATOM 822 C C . LYS A 1 100 ? -5.354 -7.315 -8.301 1.00 95.31 100 LYS A C 1
ATOM 824 O O . LYS A 1 100 ? -6.060 -6.623 -7.560 1.00 95.31 100 LYS A O 1
ATOM 829 N N . GLU A 1 101 ? -5.448 -8.642 -8.314 1.00 96.19 101 GLU A N 1
ATOM 830 C CA . GLU A 1 101 ? -6.303 -9.376 -7.381 1.00 96.19 101 GLU A CA 1
ATOM 831 C C . GLU A 1 101 ? -5.834 -9.190 -5.928 1.00 96.19 101 GLU A C 1
ATOM 833 O O . GLU A 1 101 ? -6.660 -8.911 -5.052 1.00 96.19 101 GLU A O 1
ATOM 838 N N . GLN A 1 102 ? -4.521 -9.233 -5.663 1.00 96.25 102 GLN A N 1
ATOM 839 C CA . GLN A 1 102 ? -3.989 -8.935 -4.326 1.00 96.25 102 GLN A CA 1
ATOM 840 C C . GLN A 1 102 ? -4.327 -7.505 -3.882 1.00 96.25 102 GLN A C 1
ATOM 842 O O . GLN A 1 102 ? -4.807 -7.321 -2.759 1.00 96.25 102 GLN A O 1
ATOM 847 N N . HIS A 1 103 ? -4.197 -6.504 -4.761 1.00 97.19 103 HIS A N 1
ATOM 848 C CA . HIS A 1 103 ? -4.626 -5.131 -4.462 1.00 97.19 103 HIS A CA 1
ATOM 849 C C . HIS A 1 103 ? -6.104 -5.054 -4.064 1.00 97.19 103 HIS A C 1
ATOM 851 O O . HIS A 1 103 ? -6.476 -4.332 -3.132 1.00 97.19 103 HIS A O 1
ATOM 857 N N . LEU A 1 104 ? -6.980 -5.778 -4.766 1.00 96.19 104 LEU A N 1
ATOM 858 C CA . LEU A 1 104 ? -8.405 -5.822 -4.441 1.00 96.19 104 LEU A CA 1
ATOM 859 C C . LEU A 1 104 ? -8.644 -6.443 -3.059 1.00 96.19 104 LEU A C 1
ATOM 861 O O . LEU A 1 104 ? -9.359 -5.854 -2.244 1.00 96.19 104 LEU A O 1
ATOM 865 N N . LEU A 1 105 ? -8.018 -7.585 -2.772 1.00 96.69 105 LEU A N 1
ATOM 866 C CA . LEU A 1 105 ? -8.160 -8.285 -1.495 1.00 96.69 105 LEU A CA 1
ATOM 867 C C . LEU A 1 105 ? -7.637 -7.453 -0.319 1.00 96.69 105 LEU A C 1
ATOM 869 O O . LEU A 1 105 ? -8.282 -7.392 0.730 1.00 96.69 105 LEU A O 1
ATOM 873 N N . LEU A 1 106 ? -6.496 -6.781 -0.481 1.00 96.56 106 LEU A N 1
ATOM 874 C CA . LEU A 1 106 ? -5.932 -5.900 0.543 1.00 96.56 106 LEU A CA 1
ATOM 875 C C . LEU A 1 106 ? -6.849 -4.713 0.829 1.00 96.56 106 LEU A C 1
ATOM 877 O O . LEU A 1 106 ? -7.112 -4.418 1.995 1.00 96.56 106 LEU A O 1
ATOM 881 N N . ARG A 1 107 ? -7.410 -4.085 -0.212 1.00 96.12 107 ARG A N 1
ATOM 882 C CA . ARG A 1 107 ? -8.389 -3.001 -0.043 1.00 96.12 107 ARG A CA 1
ATOM 883 C C . ARG A 1 107 ? -9.649 -3.476 0.672 1.00 96.12 107 ARG A C 1
ATOM 885 O O . ARG A 1 107 ? -10.088 -2.810 1.602 1.00 96.12 107 ARG A O 1
ATOM 892 N N . GLN A 1 108 ? -10.198 -4.633 0.302 1.00 95.62 108 GLN A N 1
ATOM 893 C CA . GLN A 1 108 ? -11.371 -5.205 0.974 1.00 95.62 108 GLN A CA 1
ATOM 894 C C . GLN A 1 108 ? -11.097 -5.499 2.454 1.00 95.62 108 GLN A C 1
ATOM 896 O O . GLN A 1 108 ? -11.909 -5.161 3.317 1.00 95.62 108 GLN A O 1
ATOM 901 N N . ARG A 1 109 ? -9.934 -6.089 2.764 1.00 94.75 109 ARG A N 1
ATOM 902 C CA . ARG A 1 109 ? -9.502 -6.341 4.146 1.00 94.75 109 ARG A CA 1
ATOM 903 C C . ARG A 1 109 ? -9.345 -5.041 4.925 1.00 94.75 109 ARG A C 1
ATOM 905 O O . ARG A 1 109 ? -9.820 -4.967 6.055 1.00 94.75 109 ARG A O 1
ATOM 912 N N . LEU A 1 110 ? -8.743 -4.019 4.319 1.00 94.56 110 LEU A N 1
ATOM 913 C CA . LEU A 1 110 ? -8.624 -2.698 4.927 1.00 94.56 110 LEU A CA 1
ATOM 914 C C . LEU A 1 110 ? -10.012 -2.104 5.204 1.00 94.56 110 LEU A C 1
ATOM 916 O O . LEU A 1 110 ? -10.299 -1.749 6.338 1.00 94.56 110 LEU A O 1
ATOM 920 N N . THR A 1 111 ? -10.923 -2.074 4.231 1.00 92.69 111 THR A N 1
ATOM 921 C CA . THR A 1 111 ? -12.296 -1.588 4.449 1.00 92.69 111 THR A CA 1
ATOM 922 C C . THR A 1 111 ? -12.985 -2.326 5.596 1.00 92.69 111 THR A C 1
ATOM 924 O O . THR A 1 111 ? -13.541 -1.682 6.483 1.00 92.69 111 THR A O 1
ATOM 927 N N . SER A 1 112 ? -12.858 -3.655 5.646 1.00 91.69 112 SER A N 1
ATOM 928 C CA . SER A 1 112 ? -13.415 -4.456 6.736 1.00 91.69 112 SER A CA 1
ATOM 929 C C . SER A 1 112 ? -12.841 -4.057 8.099 1.00 91.69 112 SER A C 1
ATOM 931 O O . SER A 1 112 ? -13.604 -3.890 9.048 1.00 91.69 112 SER A O 1
ATOM 933 N N . LEU A 1 113 ? -11.527 -3.833 8.226 1.00 90.81 113 LEU A N 1
ATOM 934 C CA . LEU A 1 113 ? -10.927 -3.328 9.472 1.00 90.81 113 LEU A CA 1
ATOM 935 C C . LEU A 1 113 ? -11.514 -1.971 9.888 1.00 90.81 113 LEU A C 1
ATOM 937 O O . LEU A 1 113 ? -11.780 -1.747 11.070 1.00 90.81 113 LEU A O 1
ATOM 941 N N . GLY A 1 114 ? -11.769 -1.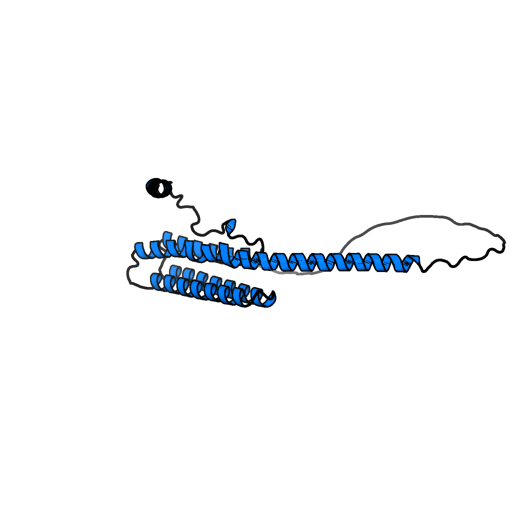095 8.917 1.00 88.88 114 GLY A N 1
ATOM 942 C CA . GLY A 1 114 ? -12.415 0.195 9.140 1.00 88.88 114 GLY A CA 1
ATOM 943 C C . GLY A 1 114 ? -13.831 0.054 9.675 1.00 88.88 114 GLY A C 1
ATOM 944 O O . GLY A 1 114 ? -14.212 0.765 10.603 1.00 88.88 114 GLY A O 1
ATOM 945 N N . ASP A 1 115 ? -14.593 -0.897 9.144 1.00 88.06 115 ASP A N 1
ATOM 946 C CA . ASP A 1 115 ? -15.945 -1.189 9.613 1.00 88.06 115 ASP A CA 1
ATOM 947 C C . ASP A 1 115 ? -15.943 -1.752 11.037 1.00 88.06 115 ASP A C 1
ATOM 949 O O . ASP A 1 115 ? -16.798 -1.371 11.835 1.00 88.06 115 ASP A O 1
ATOM 953 N N . HIS A 1 116 ? -14.949 -2.566 11.409 1.00 85.31 116 HIS A N 1
ATOM 954 C CA . HIS A 1 116 ? -14.779 -3.028 12.793 1.00 85.31 116 HIS A CA 1
ATOM 955 C C . HIS A 1 116 ? -14.442 -1.881 13.754 1.00 85.31 116 HIS A C 1
ATOM 957 O O . HIS A 1 116 ? -14.923 -1.876 14.885 1.00 85.31 116 HIS A O 1
ATOM 963 N N . LEU A 1 117 ? -13.665 -0.883 13.315 1.00 80.81 117 LEU A N 1
ATOM 964 C CA . LEU A 1 117 ? -13.435 0.337 14.098 1.00 80.81 117 LEU A CA 1
ATOM 965 C C . LEU A 1 117 ? -14.684 1.227 14.159 1.00 80.81 117 LEU A C 1
ATOM 967 O O . LEU A 1 117 ? -14.931 1.889 15.166 1.00 80.81 117 LEU A O 1
ATOM 971 N N . ARG A 1 118 ? -15.499 1.273 13.103 1.00 81.75 118 ARG A N 1
ATOM 972 C CA . ARG A 1 118 ? -16.733 2.077 13.072 1.00 81.75 118 ARG A CA 1
ATOM 973 C C . ARG A 1 118 ? -17.873 1.415 13.844 1.00 81.75 118 ARG A C 1
ATOM 975 O O . ARG A 1 118 ? -18.714 2.134 14.389 1.00 81.75 118 ARG A O 1
ATOM 982 N N . GLY A 1 119 ? -17.920 0.090 13.872 1.00 70.19 119 GLY A N 1
ATOM 983 C CA . GLY A 1 119 ? -18.967 -0.712 14.485 1.00 70.19 119 GLY A CA 1
ATOM 984 C C . GLY A 1 119 ? -18.866 -0.774 16.009 1.00 70.19 119 GLY A C 1
ATOM 985 O O . GLY A 1 119 ? -17.792 -0.926 16.573 1.00 70.19 119 GLY A O 1
ATOM 986 N N . VAL A 1 120 ? -20.034 -0.740 16.654 1.00 52.53 120 VAL A N 1
ATOM 987 C CA . VAL A 1 120 ? -20.288 -0.931 18.095 1.00 52.53 120 VAL A CA 1
ATOM 988 C C . VAL A 1 120 ? -20.007 0.291 18.990 1.00 52.53 120 VAL A C 1
ATOM 990 O O . VAL A 1 120 ? -18.888 0.769 19.159 1.00 52.53 120 VAL A O 1
ATOM 993 N N . LYS A 1 121 ? -21.085 0.785 19.619 1.00 50.62 121 LYS A N 1
ATOM 994 C CA . LYS A 1 121 ? -21.033 1.681 20.783 1.00 50.62 121 LYS A CA 1
ATOM 995 C C . LYS A 1 121 ? -20.293 0.950 21.907 1.00 50.62 121 LYS A C 1
ATOM 997 O O . LYS A 1 121 ? -20.806 -0.040 22.416 1.00 50.62 121 LYS A O 1
ATOM 1002 N N . GLY A 1 122 ? -19.111 1.438 22.271 1.00 54.91 122 GLY A N 1
ATOM 1003 C CA . GLY A 1 122 ? -18.213 0.752 23.199 1.00 54.91 122 GLY A CA 1
ATOM 1004 C C . GLY A 1 122 ? -17.215 -0.122 22.447 1.00 54.91 122 GLY A C 1
ATOM 1005 O O . GLY A 1 122 ? -17.300 -1.346 22.479 1.00 54.91 122 GLY A O 1
ATOM 1006 N N . GLN A 1 123 ? -16.268 0.517 21.756 1.00 62.44 123 GLN A N 1
ATOM 1007 C CA . GLN A 1 123 ? -15.086 -0.166 21.243 1.00 62.44 123 GLN A CA 1
ATOM 1008 C C . GLN A 1 123 ? -14.368 -0.808 22.432 1.00 62.44 123 GLN A C 1
ATOM 1010 O O . GLN A 1 123 ? -13.759 -0.111 23.241 1.00 62.44 123 GLN A O 1
ATOM 1015 N N . SER A 1 124 ? -14.458 -2.130 22.564 1.00 70.88 124 SER A N 1
ATOM 1016 C CA . SER A 1 124 ? -13.580 -2.836 23.488 1.00 70.88 124 SER A CA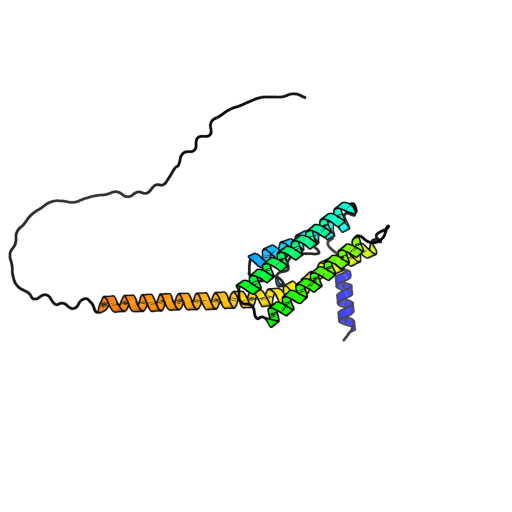 1
ATOM 1017 C C . SER A 1 124 ? -12.146 -2.582 23.030 1.00 70.88 124 SER A C 1
ATOM 1019 O O . SER A 1 124 ? -11.844 -2.724 21.844 1.00 70.88 124 SER A O 1
ATOM 1021 N N . GLU A 1 125 ? -11.256 -2.237 23.955 1.00 79.81 125 GLU A N 1
ATOM 1022 C CA . GLU A 1 125 ? -9.812 -2.135 23.703 1.00 79.81 125 GLU A CA 1
ATOM 1023 C C . GLU A 1 125 ? -9.255 -3.395 23.007 1.00 79.81 125 GLU A C 1
ATOM 1025 O O . GLU A 1 125 ? -8.298 -3.328 22.237 1.00 79.81 125 GLU A O 1
ATOM 1030 N N . ALA A 1 126 ? -9.934 -4.539 23.158 1.00 83.50 126 ALA A N 1
ATOM 1031 C CA . ALA A 1 126 ? -9.665 -5.750 22.394 1.00 83.50 126 ALA A CA 1
ATOM 1032 C C . ALA A 1 126 ? -9.810 -5.565 20.869 1.00 83.50 126 ALA A C 1
ATOM 1034 O O . ALA A 1 126 ? -8.938 -6.005 20.124 1.00 83.50 126 ALA A O 1
ATOM 1035 N N . VAL A 1 127 ? -10.868 -4.902 20.386 1.00 85.38 127 VAL A N 1
ATOM 1036 C CA . VAL A 1 127 ? -11.092 -4.671 18.944 1.00 85.38 127 VAL A CA 1
ATOM 1037 C C . VAL A 1 127 ? -9.995 -3.779 18.379 1.00 85.38 127 VAL A C 1
ATOM 1039 O O . VAL A 1 127 ? -9.406 -4.107 17.352 1.00 85.38 127 VAL A O 1
ATOM 1042 N N . LYS A 1 128 ? -9.667 -2.691 19.082 1.00 86.19 128 LYS A N 1
ATOM 1043 C CA . LYS A 1 128 ? -8.572 -1.786 18.712 1.00 86.19 128 LYS A CA 1
ATOM 1044 C C . LYS A 1 128 ? -7.234 -2.521 18.629 1.00 86.19 128 LYS A C 1
ATOM 1046 O O . LYS A 1 128 ? -6.521 -2.386 17.639 1.00 86.19 128 LYS A O 1
ATOM 1051 N N . SER A 1 129 ? -6.930 -3.349 19.628 1.00 86.06 129 SER A N 1
ATOM 1052 C CA . SER A 1 129 ? -5.712 -4.166 19.667 1.00 86.06 129 SER A CA 1
ATOM 1053 C C . SER A 1 129 ? -5.641 -5.167 18.507 1.00 86.06 129 SER A C 1
ATOM 1055 O O . SER A 1 129 ? -4.600 -5.309 17.861 1.00 86.06 129 SER A O 1
ATOM 1057 N N . VAL A 1 130 ? -6.763 -5.816 18.176 1.00 88.12 130 VAL A N 1
ATOM 1058 C CA . VAL A 1 130 ? -6.850 -6.728 17.027 1.00 88.12 130 VAL A CA 1
ATOM 1059 C C . VAL A 1 130 ? -6.656 -5.975 15.713 1.00 88.12 130 VAL A C 1
ATOM 1061 O O . VAL A 1 130 ? -5.849 -6.407 14.892 1.00 88.12 130 VAL A O 1
ATOM 1064 N N . VAL A 1 131 ? -7.337 -4.843 15.521 1.00 89.00 131 VAL A N 1
ATOM 1065 C CA . VAL A 1 131 ? -7.203 -4.031 14.303 1.00 89.00 131 VAL A CA 1
ATOM 1066 C C . VAL A 1 131 ? -5.764 -3.566 14.125 1.00 89.00 131 VAL A C 1
ATOM 1068 O O . VAL A 1 131 ? -5.204 -3.769 13.052 1.00 89.00 131 VAL A O 1
ATOM 1071 N N . LYS A 1 132 ? -5.137 -3.047 15.186 1.00 90.06 132 LYS A N 1
ATOM 1072 C CA . LYS A 1 132 ? -3.724 -2.654 15.201 1.00 90.06 132 LYS A CA 1
ATOM 1073 C C . LYS A 1 132 ? -2.810 -3.792 14.735 1.00 90.06 132 LYS A C 1
ATOM 1075 O O . LYS A 1 132 ? -2.010 -3.623 13.818 1.00 90.06 132 LYS A O 1
ATOM 1080 N N . LYS A 1 133 ? -2.979 -4.983 15.319 1.00 90.31 133 LYS A N 1
ATOM 1081 C CA . LYS A 1 133 ? -2.169 -6.171 15.008 1.00 90.31 133 LYS A CA 1
ATOM 1082 C C . LYS A 1 133 ? -2.364 -6.686 13.581 1.00 90.31 133 LYS A C 1
ATOM 1084 O O . LYS A 1 133 ? -1.426 -7.236 13.004 1.00 90.31 133 LYS A O 1
ATOM 1089 N N . ILE A 1 134 ? -3.577 -6.592 13.037 1.00 91.50 134 ILE A N 1
ATOM 1090 C CA . ILE A 1 134 ? -3.844 -7.000 11.653 1.00 91.50 134 ILE A CA 1
ATOM 1091 C C . ILE A 1 134 ? -3.283 -5.951 10.695 1.00 91.50 134 ILE A C 1
ATOM 1093 O O . ILE A 1 134 ? -2.632 -6.319 9.720 1.00 91.50 134 ILE A O 1
ATOM 1097 N N . LEU A 1 135 ? -3.494 -4.666 10.985 1.00 92.44 135 LEU A N 1
ATOM 1098 C CA . LEU A 1 135 ? -3.045 -3.565 10.144 1.00 92.44 135 LEU A CA 1
ATOM 1099 C C . LEU A 1 135 ? -1.525 -3.574 9.959 1.00 92.44 135 LEU A C 1
ATOM 1101 O O . LEU A 1 135 ? -1.060 -3.493 8.823 1.00 92.44 135 LEU A O 1
ATOM 1105 N N . SER A 1 136 ? -0.762 -3.789 11.036 1.00 91.44 136 SER A N 1
ATOM 1106 C CA . SER A 1 136 ? 0.706 -3.827 10.977 1.00 91.44 136 SER A CA 1
ATOM 1107 C C . SER A 1 136 ? 1.275 -4.944 10.102 1.00 91.44 136 SER A C 1
ATOM 1109 O O . SER A 1 136 ? 2.422 -4.873 9.669 1.00 91.44 136 SER A O 1
ATOM 1111 N N . LYS A 1 137 ? 0.468 -5.966 9.798 1.00 92.62 137 LYS A N 1
ATOM 1112 C CA . LYS A 1 137 ? 0.858 -7.114 8.968 1.00 92.62 137 LYS A CA 1
ATOM 1113 C C . LYS A 1 137 ? 0.161 -7.158 7.615 1.00 92.62 137 LYS A C 1
ATOM 1115 O O . LYS A 1 137 ? 0.475 -8.032 6.808 1.00 92.62 137 LYS A O 1
ATOM 1120 N N . LEU A 1 138 ? -0.795 -6.260 7.375 1.00 93.75 138 LEU A N 1
ATOM 1121 C CA . LEU A 1 138 ? -1.708 -6.339 6.238 1.00 93.75 138 LEU A CA 1
ATOM 1122 C C . LEU A 1 138 ? -0.948 -6.308 4.910 1.00 93.75 138 LEU A C 1
ATOM 1124 O O . LEU A 1 138 ? -1.196 -7.142 4.044 1.00 93.75 138 LEU A O 1
ATOM 1128 N N . PHE A 1 139 ? 0.002 -5.383 4.793 1.00 95.00 139 PHE A N 1
ATOM 1129 C CA . PHE A 1 139 ? 0.771 -5.155 3.572 1.00 95.00 139 PHE A CA 1
ATOM 1130 C C . PHE A 1 139 ? 2.075 -5.950 3.513 1.00 95.00 139 PHE A C 1
ATOM 1132 O O . PHE A 1 139 ? 2.661 -6.075 2.445 1.00 95.00 139 PHE A O 1
ATOM 1139 N N . SER A 1 140 ? 2.540 -6.509 4.635 1.00 91.94 140 SER A N 1
ATOM 1140 C CA . SER A 1 140 ? 3.917 -7.002 4.745 1.00 91.94 140 SER A CA 1
ATOM 1141 C C . SER A 1 140 ? 4.246 -8.090 3.734 1.00 91.94 140 SER A C 1
ATOM 1143 O O . SER A 1 140 ? 5.311 -8.053 3.137 1.00 91.94 140 SER A O 1
ATOM 1145 N N . LYS A 1 141 ? 3.339 -9.052 3.531 1.00 92.56 141 LYS A N 1
ATOM 1146 C CA . LYS A 1 141 ? 3.563 -10.130 2.564 1.00 92.56 141 LYS A CA 1
ATOM 1147 C C . LYS A 1 141 ? 3.628 -9.589 1.134 1.00 92.56 141 LYS A C 1
ATOM 1149 O O . LYS A 1 141 ? 4.559 -9.897 0.409 1.00 92.56 141 LYS A O 1
ATOM 1154 N N . HIS A 1 142 ? 2.660 -8.758 0.773 1.00 95.12 142 HIS A N 1
ATOM 1155 C CA . HIS A 1 142 ? 2.555 -8.170 -0.557 1.00 95.12 142 HIS A CA 1
ATOM 1156 C C . HIS A 1 142 ? 3.786 -7.325 -0.916 1.00 95.12 142 HIS A C 1
ATOM 1158 O O . HIS A 1 142 ? 4.383 -7.511 -1.968 1.00 95.12 142 HIS A O 1
ATOM 1164 N N . PHE A 1 143 ? 4.246 -6.494 0.024 1.00 95.12 143 PHE A N 1
ATOM 1165 C CA . PHE A 1 143 ? 5.415 -5.635 -0.175 1.00 95.12 143 PHE A CA 1
ATOM 1166 C C . PHE A 1 143 ? 6.740 -6.396 -0.264 1.00 95.12 143 PHE A C 1
ATOM 1168 O O . PHE A 1 143 ? 7.699 -5.843 -0.796 1.00 95.12 143 PHE A O 1
ATOM 1175 N N . ILE A 1 144 ? 6.823 -7.605 0.300 1.00 93.75 144 ILE A N 1
ATOM 1176 C CA . ILE A 1 144 ? 8.033 -8.443 0.276 1.00 93.75 144 ILE A CA 1
ATOM 1177 C C . ILE A 1 144 ? 8.043 -9.356 -0.950 1.00 93.75 144 ILE A C 1
ATOM 1179 O O . ILE A 1 144 ? 9.102 -9.559 -1.534 1.00 93.75 144 ILE A O 1
ATOM 1183 N N . ASP A 1 145 ? 6.888 -9.906 -1.318 1.00 93.06 145 ASP A N 1
ATOM 1184 C CA . ASP A 1 145 ? 6.794 -10.925 -2.358 1.00 93.06 145 ASP A CA 1
ATOM 1185 C C . ASP A 1 145 ? 6.442 -10.287 -3.713 1.00 93.06 145 ASP A C 1
ATOM 1187 O O . ASP A 1 145 ? 7.257 -10.291 -4.636 1.00 93.06 145 ASP A O 1
ATOM 1191 N N . ASP A 1 146 ? 5.243 -9.712 -3.826 1.00 91.50 146 ASP A N 1
ATOM 1192 C CA . ASP A 1 146 ? 4.663 -9.299 -5.109 1.00 91.50 146 ASP A CA 1
ATOM 1193 C C . ASP A 1 146 ? 5.365 -8.049 -5.667 1.00 91.50 146 ASP A C 1
ATOM 1195 O O . ASP A 1 146 ? 5.890 -8.062 -6.783 1.00 91.50 146 ASP A O 1
ATOM 1199 N N . ASP A 1 147 ? 5.456 -6.983 -4.868 1.00 92.75 147 ASP A N 1
ATOM 1200 C CA . ASP A 1 147 ? 6.016 -5.703 -5.317 1.00 92.75 147 ASP A CA 1
ATOM 1201 C C . ASP A 1 147 ? 7.513 -5.792 -5.629 1.00 92.75 147 ASP A C 1
ATOM 1203 O O . ASP A 1 147 ? 8.013 -5.141 -6.551 1.00 92.75 147 ASP A O 1
ATOM 1207 N N . VAL A 1 148 ? 8.255 -6.583 -4.846 1.00 93.12 148 VAL A N 1
ATOM 1208 C CA . VAL A 1 148 ? 9.686 -6.815 -5.083 1.00 93.12 148 VAL A CA 1
ATOM 1209 C C . VAL A 1 148 ? 9.867 -7.582 -6.383 1.00 93.12 148 VAL A C 1
ATOM 1211 O O . VAL A 1 148 ? 10.657 -7.146 -7.222 1.00 93.12 148 VAL A O 1
ATOM 1214 N N . ALA A 1 149 ? 9.093 -8.648 -6.607 1.00 91.88 149 ALA A N 1
ATOM 1215 C CA . ALA A 1 149 ? 9.148 -9.405 -7.854 1.00 91.88 149 ALA A CA 1
ATOM 1216 C C . ALA A 1 149 ? 8.815 -8.528 -9.074 1.00 91.88 149 ALA A C 1
ATOM 1218 O O . ALA A 1 149 ? 9.496 -8.597 -10.104 1.00 91.88 149 ALA A O 1
ATOM 1219 N N . PHE A 1 150 ? 7.803 -7.665 -8.959 1.00 92.75 150 PHE A N 1
ATOM 1220 C CA . PHE A 1 150 ? 7.459 -6.698 -9.999 1.00 92.75 150 PHE A CA 1
ATOM 1221 C C . PHE A 1 150 ? 8.610 -5.719 -10.281 1.00 92.75 150 PHE A C 1
ATOM 1223 O O . PHE A 1 150 ? 9.018 -5.544 -11.438 1.00 92.75 150 PHE A O 1
ATOM 1230 N N . ALA A 1 151 ? 9.180 -5.111 -9.238 1.00 91.62 151 ALA A N 1
ATOM 1231 C CA . ALA A 1 151 ? 10.274 -4.160 -9.388 1.00 91.62 151 ALA A CA 1
ATOM 1232 C C . ALA A 1 151 ? 11.533 -4.783 -9.990 1.00 91.62 151 ALA A C 1
ATOM 1234 O O . ALA A 1 151 ? 12.172 -4.168 -10.847 1.00 91.62 151 ALA A O 1
ATOM 1235 N N . GLU A 1 152 ? 11.897 -5.991 -9.561 1.00 91.31 152 GLU A N 1
ATOM 1236 C CA . GLU A 1 152 ? 13.044 -6.719 -10.098 1.00 91.31 152 GLU A CA 1
ATOM 1237 C C . GLU A 1 152 ? 12.894 -6.931 -11.607 1.00 91.31 152 GLU A C 1
ATOM 1239 O O . GLU A 1 152 ? 13.816 -6.614 -12.368 1.00 91.31 152 GLU A O 1
ATOM 1244 N N . GLU A 1 153 ? 11.710 -7.351 -12.062 1.00 90.44 153 GLU A N 1
ATOM 1245 C CA . GLU A 1 153 ? 11.435 -7.550 -13.486 1.00 90.44 153 GLU A CA 1
ATOM 1246 C C . GLU A 1 153 ? 11.549 -6.236 -14.282 1.00 90.44 153 GLU A C 1
ATOM 1248 O O . GLU A 1 153 ? 12.166 -6.202 -15.356 1.00 90.44 153 GLU A O 1
ATOM 1253 N N . ILE A 1 154 ? 11.016 -5.126 -13.755 1.00 88.56 154 ILE A N 1
ATOM 1254 C CA . ILE A 1 154 ? 11.152 -3.810 -14.399 1.00 88.56 154 ILE A CA 1
ATOM 1255 C C . ILE A 1 154 ? 12.616 -3.380 -14.467 1.00 88.56 154 ILE A C 1
ATOM 1257 O O . ILE A 1 154 ? 13.092 -2.944 -15.522 1.00 88.56 154 ILE A O 1
ATOM 1261 N N . LEU A 1 155 ? 13.340 -3.475 -13.353 1.00 89.12 155 LEU A N 1
ATOM 1262 C CA . LEU A 1 155 ? 14.733 -3.050 -13.274 1.00 89.12 155 LEU A CA 1
ATOM 1263 C C . LEU A 1 155 ? 15.608 -3.868 -14.226 1.00 89.12 155 LEU A C 1
ATOM 1265 O O . LEU A 1 155 ? 16.508 -3.310 -14.863 1.00 89.12 155 LEU A O 1
ATOM 1269 N N . GLU A 1 156 ? 15.335 -5.162 -14.389 1.00 89.12 156 GLU A N 1
ATOM 1270 C CA . GLU A 1 156 ? 15.991 -5.987 -15.400 1.00 89.12 156 GLU A CA 1
ATOM 1271 C C . GLU A 1 156 ? 15.694 -5.534 -16.831 1.00 89.12 156 GLU A C 1
ATOM 1273 O O . GLU A 1 156 ? 16.630 -5.411 -17.633 1.00 89.12 156 GLU A O 1
ATOM 1278 N N . LYS A 1 157 ? 14.425 -5.259 -17.164 1.00 86.81 157 LYS A N 1
ATOM 1279 C CA . LYS A 1 157 ? 14.036 -4.748 -18.491 1.00 86.81 157 LYS A CA 1
ATOM 1280 C C . LYS A 1 157 ? 14.770 -3.439 -18.803 1.00 86.81 157 LYS A C 1
ATOM 1282 O O . LYS A 1 157 ? 15.423 -3.329 -19.843 1.00 86.81 157 LYS A O 1
ATOM 1287 N N . ILE A 1 158 ? 14.792 -2.500 -17.854 1.00 86.19 158 ILE A N 1
ATOM 1288 C CA . ILE A 1 158 ? 15.498 -1.215 -17.989 1.00 86.19 158 ILE A CA 1
ATOM 1289 C C . ILE A 1 158 ? 17.010 -1.420 -18.186 1.00 86.19 158 ILE A C 1
ATOM 1291 O O . ILE A 1 158 ? 17.626 -0.772 -19.039 1.00 86.19 158 ILE A O 1
ATOM 1295 N N . LYS A 1 159 ? 17.637 -2.328 -17.424 1.00 88.25 159 LYS A N 1
ATOM 1296 C CA . LYS A 1 159 ? 19.069 -2.644 -17.574 1.00 88.25 159 LYS A CA 1
ATOM 1297 C C . LYS A 1 159 ? 19.381 -3.188 -18.972 1.00 88.25 159 LYS A C 1
ATOM 1299 O O . LYS A 1 159 ? 20.331 -2.713 -19.600 1.00 88.25 159 LYS A O 1
ATOM 1304 N N . LYS A 1 160 ? 18.577 -4.133 -19.476 1.00 87.56 160 LYS A N 1
ATOM 1305 C CA . LYS A 1 160 ? 18.737 -4.734 -20.814 1.00 87.56 160 LYS A CA 1
ATOM 1306 C C . LYS A 1 160 ? 18.590 -3.689 -21.926 1.00 87.56 160 LYS A C 1
ATOM 1308 O O . LYS A 1 160 ? 19.442 -3.616 -22.815 1.00 87.56 160 LYS A O 1
ATOM 1313 N N . GLU A 1 161 ? 17.586 -2.818 -21.841 1.00 84.44 161 GLU A N 1
ATOM 1314 C CA . GLU A 1 161 ? 17.396 -1.719 -22.799 1.00 84.44 161 GLU A CA 1
ATOM 1315 C C . GLU A 1 161 ? 18.583 -0.746 -22.821 1.00 84.44 161 GLU A C 1
ATOM 1317 O O . GLU A 1 161 ? 19.052 -0.341 -23.889 1.00 84.44 161 GLU A O 1
ATOM 1322 N N . ASN A 1 162 ? 19.104 -0.381 -21.648 1.00 86.75 162 ASN A N 1
ATOM 1323 C CA . ASN A 1 162 ? 20.237 0.536 -21.538 1.00 86.75 162 ASN A CA 1
ATOM 1324 C C . ASN A 1 162 ? 21.535 -0.066 -22.093 1.00 86.75 162 ASN A C 1
ATOM 1326 O O . ASN A 1 162 ? 22.319 0.650 -22.722 1.00 86.75 162 ASN A O 1
ATOM 1330 N N . LEU A 1 163 ? 21.763 -1.367 -21.892 1.00 86.50 163 LEU A N 1
ATOM 1331 C CA . LEU A 1 163 ? 22.892 -2.083 -22.490 1.00 86.50 163 LEU A CA 1
ATOM 1332 C C . LEU A 1 163 ? 22.787 -2.097 -24.019 1.00 86.50 163 LEU A C 1
ATOM 1334 O O . LEU A 1 163 ? 23.740 -1.702 -24.690 1.00 86.50 163 LEU A O 1
ATOM 1338 N N . SER A 1 164 ? 21.613 -2.427 -24.566 1.00 84.50 164 SER A N 1
ATOM 1339 C CA . SER A 1 164 ? 21.373 -2.414 -26.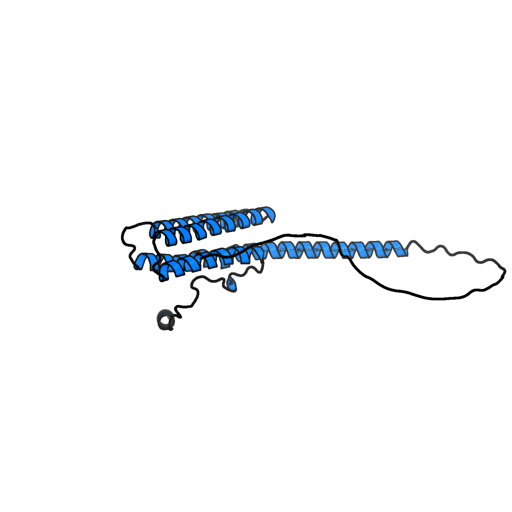016 1.00 84.50 164 SER A CA 1
ATOM 1340 C C . SER A 1 164 ? 21.628 -1.032 -26.635 1.00 84.50 164 SER A C 1
ATOM 1342 O O . SER A 1 164 ? 22.336 -0.906 -27.638 1.00 84.50 164 SER A O 1
ATOM 1344 N N . LYS A 1 165 ? 21.138 0.040 -25.995 1.00 83.75 165 LYS A N 1
ATOM 1345 C CA . LYS A 1 165 ? 21.392 1.424 -26.434 1.00 83.75 165 LYS A CA 1
ATOM 1346 C C . LYS A 1 165 ? 22.886 1.759 -26.427 1.00 83.75 165 LYS A C 1
ATOM 1348 O O . LYS A 1 165 ? 23.387 2.327 -27.398 1.00 83.75 165 LYS A O 1
ATOM 1353 N N . LYS A 1 166 ? 23.618 1.378 -25.372 1.00 82.25 166 LYS A N 1
ATOM 1354 C CA . LYS A 1 166 ? 25.075 1.586 -25.286 1.00 82.25 166 LYS A CA 1
ATOM 1355 C C . LYS A 1 166 ? 25.825 0.839 -26.388 1.00 82.25 166 LYS A C 1
ATOM 1357 O O . LYS A 1 166 ? 26.697 1.426 -27.026 1.00 82.25 166 LYS A O 1
ATOM 1362 N N . GLU A 1 167 ? 25.475 -0.417 -26.651 1.00 80.00 167 GLU A N 1
ATOM 1363 C CA . GLU A 1 167 ? 26.084 -1.202 -27.729 1.00 80.00 167 GLU A CA 1
ATOM 1364 C C . GLU A 1 167 ? 25.840 -0.583 -29.107 1.00 80.00 167 GLU A C 1
ATOM 1366 O O . GLU A 1 167 ? 26.762 -0.517 -29.922 1.00 80.00 167 GLU A O 1
ATOM 1371 N N . ASN A 1 168 ? 24.629 -0.081 -29.358 1.00 78.88 168 ASN A N 1
ATOM 1372 C CA . ASN A 1 168 ? 24.295 0.591 -30.612 1.00 78.88 168 ASN A CA 1
ATOM 1373 C C . ASN A 1 168 ? 25.102 1.883 -30.796 1.00 78.88 168 ASN A C 1
ATOM 1375 O O . ASN A 1 168 ? 25.668 2.092 -31.869 1.00 78.88 168 ASN A O 1
ATOM 1379 N N . ILE A 1 169 ? 25.266 2.687 -29.739 1.00 82.25 169 ILE A N 1
ATOM 1380 C CA . ILE A 1 169 ? 26.121 3.886 -29.766 1.00 82.25 169 ILE A CA 1
ATOM 1381 C C . ILE A 1 169 ? 27.580 3.512 -30.064 1.00 82.25 169 ILE A C 1
ATOM 1383 O O . ILE A 1 169 ? 28.237 4.176 -30.866 1.00 82.25 169 ILE A O 1
ATOM 1387 N N . ILE A 1 170 ? 28.102 2.441 -29.457 1.00 80.00 170 ILE A N 1
ATOM 1388 C CA . ILE A 1 170 ? 29.478 1.978 -29.703 1.00 80.00 170 ILE A CA 1
ATOM 1389 C C . ILE A 1 170 ? 29.640 1.490 -31.149 1.00 80.00 170 ILE A C 1
ATOM 1391 O O . ILE A 1 170 ? 30.626 1.837 -31.803 1.00 80.00 170 ILE A O 1
ATOM 1395 N N . LYS A 1 171 ? 28.683 0.715 -31.672 1.00 76.31 171 LYS A N 1
ATOM 1396 C CA . LYS A 1 171 ? 28.691 0.244 -33.067 1.00 76.31 171 LYS A CA 1
ATOM 1397 C C . LYS A 1 171 ? 28.620 1.409 -34.054 1.00 76.31 171 LYS A C 1
ATOM 1399 O O . LYS A 1 171 ? 29.339 1.385 -35.050 1.00 76.31 171 LYS A O 1
ATOM 1404 N N . GLN A 1 172 ? 27.815 2.429 -33.763 1.00 74.00 172 GLN A N 1
ATOM 1405 C CA . GLN A 1 172 ? 27.696 3.619 -34.603 1.00 74.00 172 GLN A CA 1
ATOM 1406 C C . GLN A 1 172 ? 28.989 4.440 -34.600 1.00 74.00 172 GLN A C 1
ATOM 1408 O O . GLN A 1 172 ? 29.568 4.642 -35.662 1.00 74.00 172 GLN A O 1
ATOM 1413 N N . LYS A 1 173 ? 29.557 4.736 -33.421 1.00 76.00 173 LYS A N 1
ATOM 1414 C CA . LYS A 1 173 ? 30.871 5.398 -33.316 1.00 76.00 173 LYS A CA 1
ATOM 1415 C C . LYS A 1 173 ? 31.976 4.638 -34.056 1.00 76.00 173 LYS A C 1
ATOM 1417 O O . LYS A 1 173 ? 32.827 5.260 -34.688 1.00 76.00 173 LYS A O 1
ATOM 1422 N N . ARG A 1 174 ? 31.975 3.298 -34.011 1.00 73.38 174 ARG A N 1
ATOM 1423 C CA . ARG A 1 174 ? 32.929 2.469 -34.773 1.00 73.38 174 ARG A CA 1
ATOM 1424 C C . ARG A 1 174 ? 32.736 2.591 -36.289 1.00 73.38 174 ARG A C 1
ATOM 1426 O O . ARG A 1 174 ? 33.736 2.661 -36.991 1.00 73.38 174 ARG A O 1
ATOM 1433 N N . ARG A 1 175 ? 31.497 2.637 -36.794 1.00 69.25 175 ARG A N 1
ATOM 1434 C CA . ARG A 1 175 ? 31.211 2.829 -38.231 1.00 69.25 175 ARG A CA 1
ATOM 1435 C C . ARG A 1 175 ? 31.633 4.216 -38.716 1.00 69.25 175 ARG A C 1
ATOM 1437 O O . ARG A 1 175 ? 32.315 4.306 -39.733 1.00 69.25 175 ARG A O 1
ATOM 1444 N N . ASP A 1 176 ? 31.331 5.254 -37.942 1.00 67.50 176 ASP A N 1
ATOM 1445 C CA . ASP A 1 176 ? 31.695 6.636 -38.274 1.00 67.50 176 ASP A CA 1
ATOM 1446 C C . ASP A 1 176 ? 33.226 6.815 -38.294 1.00 67.50 176 ASP A C 1
ATOM 1448 O O . ASP A 1 176 ? 33.776 7.487 -39.160 1.00 67.50 176 ASP A O 1
ATOM 1452 N N . SER A 1 177 ? 33.947 6.120 -37.405 1.00 63.19 177 SER A N 1
ATOM 1453 C CA . SER A 1 177 ? 35.421 6.125 -37.369 1.00 63.19 177 SER A CA 1
ATOM 1454 C C . SER A 1 177 ? 36.080 5.419 -38.565 1.00 63.19 177 SER A C 1
ATOM 1456 O O . SER A 1 177 ? 37.233 5.709 -38.886 1.00 63.19 177 SER A O 1
ATOM 1458 N N . ILE A 1 178 ? 35.390 4.458 -39.191 1.00 58.38 178 ILE A N 1
ATOM 1459 C CA . ILE A 1 178 ? 35.896 3.706 -40.351 1.00 58.38 178 ILE A CA 1
ATOM 1460 C C . ILE A 1 178 ? 35.684 4.513 -41.638 1.00 58.38 178 ILE A C 1
ATOM 1462 O O . ILE A 1 178 ? 36.602 4.592 -42.448 1.00 58.38 178 ILE A O 1
ATOM 1466 N N . GLN A 1 179 ? 34.544 5.198 -41.792 1.00 54.53 179 GLN A N 1
ATOM 1467 C CA . GLN A 1 179 ? 34.264 6.018 -42.981 1.00 54.53 179 GLN A CA 1
ATOM 1468 C C . GLN A 1 179 ? 35.214 7.217 -43.147 1.00 54.53 179 GLN A C 1
ATOM 1470 O O . GLN A 1 179 ? 35.496 7.616 -44.272 1.00 54.53 179 GLN A O 1
ATOM 1475 N N . VAL A 1 180 ? 35.773 7.757 -42.058 1.00 52.56 180 VAL A N 1
ATOM 1476 C CA . VAL A 1 180 ? 36.749 8.864 -42.128 1.00 52.56 180 VAL A CA 1
ATOM 1477 C C . VAL A 1 180 ? 38.127 8.402 -42.640 1.00 52.56 180 VAL A C 1
ATOM 1479 O O . VAL A 1 180 ? 38.897 9.219 -43.134 1.00 52.56 180 VAL A O 1
ATOM 1482 N N . LYS A 1 181 ? 38.459 7.101 -42.586 1.00 52.56 181 LYS A N 1
ATOM 1483 C CA . LYS A 1 181 ? 39.780 6.597 -43.015 1.00 52.56 181 LYS A CA 1
ATOM 1484 C C . LYS A 1 181 ? 39.895 6.263 -44.507 1.00 52.56 181 LYS A C 1
ATOM 1486 O O . LYS A 1 181 ? 41.019 6.182 -44.995 1.00 52.56 181 LYS A O 1
ATOM 1491 N N . ASP A 1 182 ? 38.781 6.128 -45.225 1.00 45.41 182 ASP A N 1
ATOM 1492 C CA . ASP A 1 182 ? 38.781 5.795 -46.661 1.00 45.41 182 ASP A CA 1
ATOM 1493 C C . ASP A 1 182 ? 38.671 7.030 -47.586 1.00 45.41 182 ASP A C 1
ATOM 1495 O O . ASP A 1 182 ? 38.721 6.894 -48.808 1.00 45.41 182 ASP A O 1
ATOM 1499 N N . GLY A 1 183 ? 38.571 8.245 -47.027 1.00 46.31 183 GLY A N 1
ATOM 1500 C CA . GLY A 1 183 ? 38.431 9.500 -47.785 1.00 46.31 183 GLY A CA 1
ATOM 1501 C C . GLY A 1 183 ? 39.734 10.183 -48.229 1.00 46.31 183 GLY A C 1
ATOM 1502 O O . GLY A 1 183 ? 39.705 10.956 -49.183 1.00 46.31 183 GLY A O 1
ATOM 1503 N N . ASP A 1 184 ? 40.883 9.878 -47.612 1.00 46.66 184 ASP A N 1
ATOM 1504 C CA . ASP A 1 184 ? 42.135 10.626 -47.825 1.00 46.66 184 ASP A CA 1
ATOM 1505 C C . ASP A 1 184 ? 43.286 9.744 -48.340 1.00 46.66 184 ASP A C 1
ATOM 1507 O O . ASP A 1 184 ? 44.292 9.500 -47.674 1.00 46.66 184 ASP A O 1
ATOM 1511 N N . LYS A 1 185 ? 43.175 9.295 -49.595 1.00 47.09 185 LYS A N 1
ATOM 1512 C CA . LYS A 1 185 ? 44.343 8.964 -50.434 1.00 47.09 185 LYS A CA 1
ATOM 1513 C C . LYS A 1 185 ? 44.216 9.612 -51.814 1.00 47.09 185 LYS A C 1
ATOM 1515 O O . LYS A 1 185 ? 44.149 8.934 -52.834 1.00 47.09 185 LYS A O 1
ATOM 1520 N N . LYS A 1 186 ? 44.240 10.947 -51.863 1.00 40.88 186 LYS A N 1
ATOM 1521 C CA . LYS A 1 186 ? 44.710 11.674 -53.053 1.00 40.88 186 LYS A CA 1
ATOM 1522 C C . LYS A 1 186 ? 46.118 12.187 -52.787 1.00 40.88 186 LYS A C 1
ATOM 1524 O O . LYS A 1 186 ? 46.318 13.154 -52.066 1.00 40.88 186 LYS A O 1
ATOM 1529 N N . ILE A 1 187 ? 47.084 11.501 -53.386 1.00 47.44 187 ILE A N 1
ATOM 1530 C CA . ILE A 1 187 ? 48.476 11.932 -53.519 1.00 47.44 187 ILE A CA 1
ATOM 1531 C C . ILE A 1 187 ? 48.490 13.202 -54.391 1.00 47.44 187 ILE A C 1
ATOM 1533 O O . ILE A 1 187 ? 48.070 13.112 -55.548 1.00 47.44 187 ILE A O 1
ATOM 1537 N N . PRO A 1 188 ? 48.978 14.366 -53.923 1.00 40.88 188 PRO A N 1
ATOM 1538 C CA . PRO A 1 188 ? 49.259 15.485 -54.806 1.00 40.88 188 PRO A CA 1
ATOM 1539 C C . PRO A 1 188 ? 50.695 15.366 -55.326 1.00 40.88 188 PRO A C 1
ATOM 1541 O O . PRO A 1 188 ? 51.664 15.342 -54.569 1.00 40.88 188 PRO A O 1
ATOM 1544 N N . SER A 1 189 ? 50.805 15.279 -56.648 1.00 36.12 189 SER A N 1
ATOM 1545 C CA . SER A 1 189 ? 52.044 15.351 -57.418 1.00 36.12 189 SER A CA 1
ATOM 1546 C C . SER A 1 189 ? 52.824 16.640 -57.135 1.00 36.12 189 SER A C 1
ATOM 1548 O O . SER A 1 189 ? 52.275 17.738 -57.180 1.00 36.12 189 SER A O 1
ATOM 1550 N N . LEU A 1 190 ? 54.136 16.496 -56.946 1.00 42.75 190 LEU A N 1
ATOM 1551 C CA . LEU A 1 190 ? 55.141 17.561 -56.984 1.00 42.75 190 LEU A CA 1
ATOM 1552 C C . LEU A 1 190 ? 55.102 18.347 -58.309 1.00 42.75 190 LEU A C 1
ATOM 1554 O O . LEU A 1 190 ? 55.130 17.727 -59.373 1.00 42.75 190 LEU A O 1
ATOM 1558 N N . LYS A 1 191 ? 55.169 19.688 -58.240 1.00 36.47 191 LYS A N 1
ATOM 1559 C CA . LYS A 1 191 ? 56.062 20.545 -59.061 1.00 36.47 191 LYS A CA 1
ATOM 1560 C C . LYS A 1 191 ? 55.991 22.032 -58.653 1.00 36.47 191 LYS A C 1
ATOM 1562 O O . LYS A 1 191 ? 54.899 22.569 -58.597 1.00 36.47 191 LYS A O 1
ATOM 1567 N N . GLY A 1 192 ? 57.187 22.611 -58.414 1.00 32.03 192 GLY A N 1
ATOM 1568 C CA . GLY A 1 192 ? 57.674 24.020 -58.479 1.00 32.03 192 GLY A CA 1
ATOM 1569 C C . GLY A 1 192 ? 56.738 25.194 -58.141 1.00 32.03 192 GLY A C 1
ATOM 1570 O O . GLY A 1 192 ? 55.594 25.209 -58.542 1.00 32.03 192 GLY A O 1
ATOM 1571 N N . GLY A 1 193 ? 57.128 26.292 -57.494 1.00 30.38 193 GLY A N 1
ATOM 1572 C CA . GLY A 1 193 ? 58.419 26.879 -57.143 1.00 30.38 193 GLY A CA 1
ATOM 1573 C C . GLY A 1 193 ? 58.214 28.400 -56.939 1.00 30.38 193 GLY A C 1
ATOM 1574 O O . GLY A 1 193 ? 57.354 28.984 -57.585 1.00 30.38 193 GLY A O 1
ATOM 1575 N N . HIS A 1 194 ? 59.038 29.007 -56.071 1.00 32.94 194 HIS A N 1
ATOM 1576 C CA . HIS A 1 194 ? 59.289 30.457 -55.852 1.00 32.94 194 HIS A CA 1
ATOM 1577 C C . HIS A 1 194 ? 58.452 31.292 -54.843 1.00 32.94 194 HIS A C 1
ATOM 1579 O O . HIS A 1 194 ? 57.429 31.880 -55.156 1.00 32.94 194 HIS A O 1
ATOM 1585 N N . LYS A 1 195 ? 59.016 31.391 -53.619 1.00 35.50 195 LYS A N 1
ATOM 1586 C CA . LYS A 1 195 ? 59.499 32.588 -52.867 1.00 35.50 195 LYS A CA 1
ATOM 1587 C C . LYS A 1 195 ? 58.847 33.974 -53.099 1.00 35.50 195 LYS A C 1
ATOM 1589 O O . LYS A 1 195 ? 59.066 34.562 -54.149 1.00 35.50 195 LYS A O 1
ATOM 1594 N N . GLN A 1 196 ? 58.342 34.587 -52.014 1.00 33.72 196 GLN A N 1
ATOM 1595 C CA . GLN A 1 196 ? 58.873 35.782 -51.289 1.00 33.72 196 GLN A CA 1
ATOM 1596 C C . GLN A 1 196 ? 57.893 36.156 -50.139 1.00 33.72 196 GLN A C 1
ATOM 1598 O O . GLN A 1 196 ? 56.692 36.129 -50.352 1.00 33.72 196 GLN A O 1
ATOM 1603 N N . GLN A 1 197 ? 58.331 36.172 -48.862 1.00 31.94 197 GLN A N 1
ATOM 1604 C CA . GLN A 1 197 ? 58.614 37.363 -48.009 1.00 31.94 197 GLN A CA 1
ATOM 1605 C C . GLN A 1 197 ? 57.403 38.320 -47.837 1.00 31.94 197 GLN A C 1
ATOM 1607 O O . GLN A 1 197 ? 56.813 38.696 -48.830 1.00 31.94 197 GLN A O 1
ATOM 1612 N N . GLN A 1 198 ? 56.972 38.816 -46.666 1.00 33.62 198 GLN A N 1
ATOM 1613 C CA . GLN A 1 198 ? 57.622 39.127 -45.384 1.00 33.62 198 GLN A CA 1
ATOM 1614 C C . GLN A 1 198 ? 56.550 39.496 -44.310 1.00 33.62 198 GLN A C 1
ATOM 1616 O O . GLN A 1 198 ? 55.545 40.103 -44.653 1.00 33.62 198 GLN A O 1
ATOM 1621 N N . LYS A 1 199 ? 56.897 39.259 -43.029 1.00 31.69 199 LYS A N 1
ATOM 1622 C CA . LYS A 1 199 ? 56.661 40.071 -41.797 1.00 31.69 199 LYS A CA 1
ATOM 1623 C C . LYS A 1 199 ? 55.266 40.265 -41.159 1.00 31.69 199 LYS A C 1
ATOM 1625 O O . LYS A 1 199 ? 54.337 40.748 -41.785 1.00 31.69 199 LYS A O 1
ATOM 1630 N N . GLY A 1 200 ? 55.269 40.116 -39.821 1.00 29.41 200 GLY A N 1
ATOM 1631 C CA . GLY A 1 200 ? 54.460 40.889 -38.855 1.00 29.41 200 GLY A CA 1
ATOM 1632 C C . GLY A 1 200 ? 53.563 40.029 -37.955 1.00 29.41 200 GLY A C 1
ATOM 1633 O O . GLY A 1 200 ? 52.461 39.697 -38.355 1.00 29.41 200 GLY A O 1
ATOM 1634 N N . SER A 1 201 ? 54.070 39.483 -36.843 1.00 31.80 201 SER A N 1
ATOM 1635 C CA . SER A 1 201 ? 53.986 40.036 -35.468 1.00 31.80 201 SER A CA 1
ATOM 1636 C C . SER A 1 201 ? 52.683 39.708 -34.707 1.00 31.80 201 SER A C 1
ATOM 1638 O O . SER A 1 201 ? 51.663 40.364 -34.874 1.00 31.80 201 SER A O 1
ATOM 1640 N N . ASP A 1 202 ? 52.812 38.694 -33.847 1.00 35.22 202 ASP A N 1
ATOM 1641 C CA . ASP A 1 202 ? 52.113 38.364 -32.586 1.00 35.22 202 ASP A CA 1
ATOM 1642 C C . ASP A 1 202 ? 51.837 39.557 -31.625 1.00 35.22 202 ASP A C 1
ATOM 1644 O O . ASP A 1 202 ? 52.431 40.619 -31.831 1.00 35.22 202 ASP A O 1
ATOM 1648 N N . PRO A 1 203 ? 51.170 39.388 -30.446 1.00 54.25 203 PRO A N 1
ATOM 1649 C CA . PRO A 1 203 ? 50.219 38.348 -29.980 1.00 54.25 203 PRO A CA 1
ATOM 1650 C C . PRO A 1 203 ? 49.076 38.894 -29.057 1.00 54.25 203 PRO A C 1
ATOM 1652 O O . PRO A 1 203 ? 48.965 40.094 -28.825 1.00 54.25 203 PRO A O 1
ATOM 1655 N N . LYS A 1 204 ? 48.366 37.955 -28.389 1.00 38.66 204 LYS A N 1
ATOM 1656 C CA . LYS A 1 204 ? 47.652 38.067 -27.082 1.00 38.66 204 LYS A CA 1
ATOM 1657 C C . LYS A 1 204 ? 46.261 38.718 -27.119 1.00 38.66 204 LYS A C 1
ATOM 1659 O O . LYS A 1 204 ? 46.017 39.631 -27.881 1.00 38.66 204 LYS A O 1
ATOM 1664 N N . SER A 1 205 ? 45.284 38.377 -26.282 1.00 33.84 205 SER A N 1
ATOM 1665 C CA . SER A 1 205 ? 45.064 37.392 -25.206 1.00 33.84 205 SER A CA 1
ATOM 1666 C C . SER A 1 205 ? 43.666 37.699 -24.651 1.00 33.84 205 SER A C 1
ATOM 1668 O O . SER A 1 205 ? 43.284 38.867 -24.677 1.00 33.84 205 SER A O 1
ATOM 1670 N N . GLY A 1 206 ? 42.965 36.744 -24.035 1.00 33.28 206 GLY A N 1
ATOM 1671 C CA . GLY A 1 206 ? 41.934 37.108 -23.052 1.00 33.28 206 GLY A CA 1
ATOM 1672 C C . GLY A 1 206 ? 40.737 36.175 -22.983 1.00 33.28 206 GLY A C 1
ATOM 1673 O O . GLY A 1 206 ? 39.777 36.317 -23.728 1.00 33.28 206 GLY A O 1
ATOM 1674 N N . GLN A 1 207 ? 40.801 35.245 -22.036 1.00 36.56 207 GLN A N 1
ATOM 1675 C CA . GLN A 1 207 ? 39.645 34.586 -21.434 1.00 36.56 207 GLN A CA 1
ATOM 1676 C C . GLN A 1 207 ? 38.746 35.632 -20.745 1.00 36.56 207 GLN A C 1
ATOM 1678 O O . GLN A 1 207 ? 39.283 36.553 -20.142 1.00 36.56 207 GLN A O 1
ATOM 1683 N N . GLN A 1 208 ? 37.425 35.434 -20.707 1.00 34.22 208 GLN A N 1
ATOM 1684 C CA . GLN A 1 208 ? 36.714 35.030 -19.480 1.00 34.22 208 GLN A CA 1
ATOM 1685 C C . GLN A 1 208 ? 35.186 35.078 -19.619 1.00 34.22 208 GLN A C 1
ATOM 1687 O O . GLN A 1 208 ? 34.593 35.968 -20.218 1.00 34.22 208 GLN A O 1
ATOM 1692 N N . SER A 1 209 ? 34.593 34.066 -18.994 1.00 37.12 209 SER A N 1
ATOM 1693 C CA . SER A 1 209 ? 33.200 33.877 -18.608 1.00 37.12 209 SER A CA 1
ATOM 1694 C C . SER A 1 209 ? 32.631 35.005 -17.744 1.00 37.12 209 SER A C 1
ATOM 1696 O O . SER A 1 209 ? 33.329 35.493 -16.862 1.00 37.12 209 SER A O 1
ATOM 1698 N N . SER A 1 210 ? 31.332 35.291 -17.877 1.00 36.28 210 SER A N 1
ATOM 1699 C CA . SER A 1 210 ? 30.309 35.362 -16.797 1.00 36.28 210 SER A CA 1
ATOM 1700 C C . SER A 1 210 ? 29.001 35.890 -17.415 1.00 36.28 210 SER A C 1
ATOM 1702 O O . SER A 1 210 ? 29.001 36.862 -18.153 1.00 36.28 210 SER A O 1
ATOM 1704 N N . ASN A 1 211 ? 27.938 35.093 -17.484 1.00 33.88 211 ASN A N 1
ATOM 1705 C CA . ASN A 1 211 ? 26.922 34.791 -16.471 1.00 33.88 211 ASN A CA 1
ATOM 1706 C C . ASN A 1 211 ? 25.997 35.975 -16.107 1.00 33.88 211 ASN A C 1
ATOM 1708 O O . ASN A 1 211 ? 26.396 36.907 -15.425 1.00 33.88 211 ASN A O 1
ATOM 1712 N N . LYS A 1 212 ? 24.754 35.841 -16.595 1.00 40.91 212 LYS A N 1
ATOM 1713 C CA . LYS A 1 212 ? 23.443 36.280 -16.080 1.00 40.91 212 LYS A CA 1
ATOM 1714 C C . LYS A 1 212 ? 23.409 37.226 -14.867 1.00 40.91 212 LYS A C 1
ATOM 1716 O O . LYS A 1 212 ? 23.812 36.832 -13.779 1.00 40.91 212 LYS A O 1
ATOM 1721 N N . HIS A 1 213 ? 22.628 38.301 -15.000 1.00 35.28 213 HIS A N 1
ATOM 1722 C CA . HIS A 1 213 ? 21.468 38.482 -14.125 1.00 35.28 213 HIS A CA 1
ATOM 1723 C C . HIS A 1 213 ? 20.330 39.215 -14.847 1.00 35.28 213 HIS A C 1
ATOM 1725 O O . HIS A 1 213 ? 20.554 40.187 -15.559 1.00 35.28 213 HIS A O 1
ATOM 1731 N N . ILE A 1 214 ? 19.134 38.650 -14.694 1.00 40.72 214 ILE A N 1
ATOM 1732 C CA . ILE A 1 214 ? 17.836 39.170 -15.120 1.00 40.72 214 ILE A CA 1
ATOM 1733 C C . ILE A 1 214 ? 17.269 39.997 -13.966 1.00 40.72 214 ILE A C 1
ATOM 1735 O O . ILE A 1 214 ? 17.370 39.578 -12.810 1.00 40.72 214 ILE A O 1
ATOM 1739 N N . ASP A 1 215 ? 16.695 41.138 -14.338 1.00 34.59 215 ASP A N 1
ATOM 1740 C CA . ASP A 1 215 ? 15.853 42.018 -13.538 1.00 34.59 215 ASP A CA 1
ATOM 1741 C C . ASP A 1 215 ? 14.604 41.312 -13.009 1.00 34.59 215 ASP A C 1
ATOM 1743 O O . ASP A 1 215 ? 13.895 40.635 -13.755 1.00 34.59 215 ASP A O 1
ATOM 1747 N N . SER A 1 216 ? 14.249 41.617 -11.767 1.00 38.69 216 SER A N 1
ATOM 1748 C CA . SER A 1 216 ? 12.846 41.815 -11.408 1.00 38.69 216 SER A CA 1
ATOM 1749 C C . SER A 1 216 ? 12.766 42.710 -10.176 1.00 38.69 216 SER A C 1
ATOM 1751 O O . SER A 1 216 ? 13.054 42.288 -9.059 1.00 38.69 216 SER A O 1
ATOM 1753 N N . ASN A 1 217 ? 12.400 43.964 -10.447 1.00 34.88 217 ASN A N 1
ATOM 1754 C CA . ASN A 1 217 ? 11.852 44.929 -9.504 1.00 34.88 217 ASN A CA 1
ATOM 1755 C C . ASN A 1 217 ? 10.551 44.386 -8.898 1.00 34.88 217 ASN A C 1
ATOM 1757 O O . ASN A 1 217 ? 9.590 44.168 -9.632 1.00 34.88 217 ASN A O 1
ATOM 1761 N N . GLU A 1 218 ? 10.489 44.310 -7.574 1.00 36.72 218 GLU A N 1
ATOM 1762 C CA . GLU A 1 218 ? 9.259 44.545 -6.819 1.00 36.72 218 GLU A CA 1
ATOM 1763 C C . GLU A 1 218 ? 9.576 45.629 -5.787 1.00 36.72 218 GLU A C 1
ATOM 1765 O O . GLU A 1 218 ? 10.268 45.397 -4.799 1.00 36.72 218 GLU A O 1
ATOM 1770 N N . ASN A 1 219 ? 9.115 46.839 -6.093 1.00 37.22 219 ASN A N 1
ATOM 1771 C CA . ASN A 1 219 ? 8.920 47.913 -5.131 1.00 37.22 219 ASN A CA 1
ATOM 1772 C C . ASN A 1 219 ? 7.493 47.731 -4.580 1.00 37.22 219 ASN A C 1
ATOM 1774 O O . ASN A 1 219 ? 6.576 47.498 -5.365 1.00 37.22 219 ASN A O 1
ATOM 1778 N N . ASP A 1 220 ? 7.328 47.680 -3.253 1.00 39.25 220 ASP A N 1
ATOM 1779 C CA . ASP A 1 220 ? 6.994 48.862 -2.427 1.00 39.25 220 ASP A CA 1
ATOM 1780 C C . ASP A 1 220 ? 5.460 49.027 -2.392 1.00 39.25 220 ASP A C 1
ATOM 1782 O O . ASP A 1 220 ? 4.805 48.934 -3.420 1.00 39.25 220 ASP A O 1
ATOM 1786 N N . ASN A 1 221 ? 4.739 49.229 -1.299 1.00 38.69 221 ASN A N 1
ATOM 1787 C CA . ASN A 1 221 ? 4.986 49.682 0.064 1.00 38.69 221 ASN A CA 1
ATOM 1788 C C . ASN A 1 221 ? 3.692 49.274 0.822 1.00 38.69 221 ASN A C 1
ATOM 1790 O O . ASN A 1 221 ? 2.625 49.221 0.211 1.00 38.69 221 ASN A O 1
ATOM 1794 N N . GLY A 1 222 ? 3.687 48.855 2.082 1.00 37.03 222 GLY A N 1
ATOM 1795 C CA . GLY A 1 222 ? 3.882 49.711 3.252 1.00 37.03 222 GLY A CA 1
ATOM 1796 C C . GLY A 1 222 ? 2.696 49.455 4.200 1.00 37.03 222 GLY A C 1
ATOM 1797 O O . GLY A 1 222 ? 1.568 49.334 3.735 1.00 37.03 222 GLY A O 1
ATOM 1798 N N . GLU A 1 223 ? 2.989 49.153 5.470 1.00 43.44 223 GLU A N 1
ATOM 1799 C CA . GLU A 1 223 ? 2.561 49.945 6.644 1.00 43.44 223 GLU A CA 1
ATOM 1800 C C . GLU A 1 223 ? 1.071 49.770 7.034 1.00 43.44 223 GLU A C 1
ATOM 1802 O O . GLU A 1 223 ? 0.191 49.710 6.194 1.00 43.44 223 GLU A O 1
ATOM 1807 N N . GLU A 1 224 ? 0.648 49.649 8.291 1.00 41.84 224 GLU A N 1
ATOM 1808 C CA . GLU A 1 224 ? 1.249 49.965 9.582 1.00 41.84 224 GLU A CA 1
ATOM 1809 C C . GLU A 1 224 ? 0.384 49.322 10.700 1.00 41.84 224 GLU A C 1
ATOM 1811 O O . GLU A 1 224 ? -0.836 49.245 10.584 1.00 41.84 224 GLU A O 1
ATOM 1816 N N . LYS A 1 225 ? 1.064 48.932 11.786 1.00 45.97 225 LYS A N 1
ATOM 1817 C CA . LYS A 1 225 ? 0.740 49.125 13.219 1.00 45.97 225 LYS A CA 1
ATOM 1818 C C . LYS A 1 225 ? -0.518 48.558 13.904 1.00 45.97 225 LYS A C 1
ATOM 1820 O O . LYS A 1 225 ? -1.654 48.904 13.617 1.00 45.97 225 LYS A O 1
ATOM 1825 N N . ASP A 1 226 ? -0.183 47.814 14.965 1.00 46.62 226 ASP A N 1
ATOM 1826 C CA . ASP A 1 226 ? -0.560 47.974 16.379 1.00 46.62 226 ASP A CA 1
ATOM 1827 C C . ASP A 1 226 ? -2.030 48.126 16.788 1.00 46.62 226 ASP A C 1
ATOM 1829 O O . ASP A 1 226 ? -2.698 49.104 16.467 1.00 46.62 226 ASP A O 1
ATOM 1833 N N . GLY A 1 227 ? -2.437 47.272 17.735 1.00 43.81 227 GLY A N 1
ATOM 1834 C CA . GLY A 1 227 ? -3.368 47.693 18.781 1.00 43.81 227 GLY A CA 1
ATOM 1835 C C . GLY A 1 227 ? -4.241 46.595 19.379 1.00 43.81 227 GLY A C 1
ATOM 1836 O O . GLY A 1 227 ? -5.313 46.339 18.848 1.00 43.81 227 GLY A O 1
ATOM 1837 N N . GLN A 1 228 ? -3.812 46.122 20.559 1.00 43.00 228 GLN A N 1
ATOM 1838 C CA . GLN A 1 228 ? -4.572 45.441 21.630 1.00 43.00 228 GLN A CA 1
ATOM 1839 C C . GLN A 1 228 ? -4.944 43.963 21.459 1.00 43.00 228 GLN A C 1
ATOM 1841 O O . GLN A 1 228 ? -5.651 43.592 20.502 1.00 43.00 228 GLN A O 1
#

Foldseek 3Di:
DPVVVVVVVVVVVPPPDPPPDQLFADDPLLDQVPVVLSVLVRQLRVLLSVLLVCLVVVHDLVVNLVSLVSSLVSLVVSVVVVLVVCVVLVPPPVLSVVLVVLSVVLSVVSVVLSVLSVDDDDDDNVSSVVSSVCSSCSCVVVSNPSVNVVSVVSVVVVVVVVVVVVVVVVVVVVVVVVVVVVPDDDDDDDDDDDDDDDDDDDDDDDDDDDDDDDDDDDDDDDDDDDDD

Radius of gyration: 33.8 Å; chains: 1; bounding box: 80×81×87 Å